Protein AF-0000000087415446 (afdb_homodimer)

Secondary structure (DSSP, 8-state):
---EEEEETTTTEEEEEEE--SSHHHHHHHHHHHHHHHHTSSSEEEEEEE----TTSHHHHHHHTTSEEHHHHSSS----BSSSS--B--EEEEE-TTSEEEEEEE--S--TT-SSPPEEEEEE-/---EEEEETTTTEEEEEEE--SSHHHHHHHHHHHHHHHHTS-SEEEEEEE----TTSHHHHHHHHHSEEHHHHSSS----BSSSS--B--EEEEE-TTSEEEEEEE--S--TT-SSPPEEEEEE-

Organism: NCBI:txid267746

InterPro domains:
  IPR005135 Endonuclease/exonuclease/phosphatase [PF03372] (29-116)
  IPR036691 Endonuclease/exonuclease/phosphatase superfamily [G3DSA:3.60.10.10] (1-125)
  IPR036691 Endonuclease/exonuclease/phosphatase superfamily [SSF56219] (6-124)

Solvent-accessible surface area (backbone atoms only — not comparable to full-atom values): 12944 Å² total; per-residue (Å²): 54,46,38,37,38,41,34,38,58,89,68,45,33,36,34,38,33,43,35,49,47,80,48,66,72,57,28,52,53,40,51,53,49,52,51,52,59,52,69,74,41,91,52,49,40,38,43,32,35,36,51,62,46,48,85,82,35,70,67,48,54,55,47,54,73,68,29,39,51,45,58,77,74,27,83,67,84,52,43,18,30,45,36,91,65,55,77,34,37,33,56,48,48,33,27,32,76,86,51,43,77,75,44,32,47,54,45,80,74,64,51,95,66,28,58,31,32,32,45,35,33,34,33,41,121,52,48,40,39,38,41,33,38,58,88,70,47,34,36,36,37,32,43,35,49,48,80,46,68,72,56,28,51,52,41,50,52,49,52,51,54,57,52,70,74,40,92,51,50,40,38,41,31,32,37,51,62,47,48,86,83,35,70,67,49,54,55,47,54,76,68,29,40,51,44,58,75,74,27,82,67,82,52,45,18,29,45,35,91,66,54,76,33,39,31,57,48,47,34,28,32,75,86,51,42,74,74,44,33,47,53,47,80,72,64,50,94,66,28,58,33,32,33,42,35,36,35,33,42,121

Structure (mmCIF, N/CA/C/O backbone):
data_AF-0000000087415446-model_v1
#
loop_
_entity.id
_entity.type
_entity.pdbx_description
1 polymer 'Endonuclease/exonuclease/phosphatase domain-containing protein'
#
loop_
_atom_site.group_PDB
_atom_site.id
_atom_site.type_symbol
_atom_site.label_atom_id
_atom_site.label_alt_id
_atom_site.label_comp_id
_atom_site.label_asym_id
_atom_site.label_entity_id
_atom_site.label_seq_id
_atom_site.pdbx_PDB_ins_code
_atom_site.Cartn_x
_atom_site.Cartn_y
_atom_site.Cartn_z
_atom_site.occupancy
_atom_site.B_iso_or_equiv
_atom_site.auth_seq_id
_atom_site.auth_comp_id
_atom_site.auth_asym_id
_atom_site.auth_atom_id
_atom_site.pdbx_PDB_model_num
ATOM 1 N N . MET A 1 1 ? -6.957 3.992 -8.43 1 40.09 1 MET A N 1
ATOM 2 C CA . MET A 1 1 ? -6.598 4.016 -7.012 1 40.09 1 MET A CA 1
ATOM 3 C C . MET A 1 1 ? -6.352 2.602 -6.492 1 40.09 1 MET A C 1
ATOM 5 O O . MET A 1 1 ? -7.152 1.697 -6.738 1 40.09 1 MET A O 1
ATOM 9 N N . LEU A 1 2 ? -5.039 2.336 -6.301 1 43.56 2 LEU A N 1
ATOM 10 C CA . LEU A 1 2 ? -4.66 1.061 -5.699 1 43.56 2 LEU A CA 1
ATOM 11 C C . LEU A 1 2 ? -5.203 0.945 -4.281 1 43.56 2 LEU A C 1
ATOM 13 O O . LEU A 1 2 ? -5.188 1.92 -3.525 1 43.56 2 LEU A O 1
ATOM 17 N N . GLU A 1 3 ? -6.305 0.055 -4.059 1 49.22 3 GLU A N 1
ATOM 18 C CA . GLU A 1 3 ? -6.738 -0.17 -2.682 1 49.22 3 GLU A CA 1
ATOM 19 C C . GLU A 1 3 ? -6.508 -1.619 -2.26 1 49.22 3 GLU A C 1
ATOM 21 O O . GLU A 1 3 ? -6.84 -2.547 -3.002 1 49.22 3 GLU A O 1
ATOM 26 N N . SER A 1 4 ? -5.52 -1.911 -1.5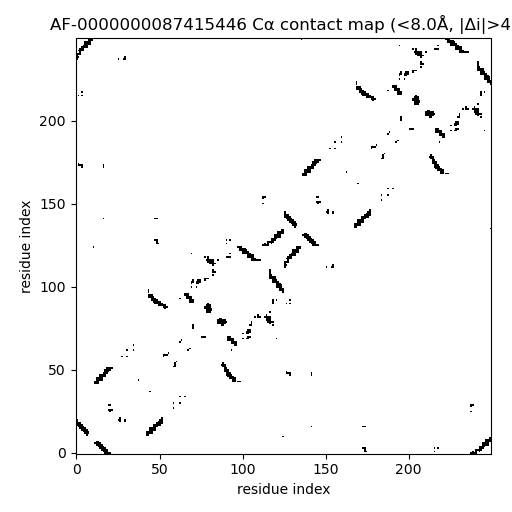39 1 56.44 4 SER A N 1
ATOM 27 C CA . SER A 1 4 ? -5.418 -3.227 -0.915 1 56.44 4 SER A CA 1
ATOM 28 C C . SER A 1 4 ? -5.605 -3.137 0.596 1 56.44 4 SER A C 1
ATOM 30 O O . SER A 1 4 ? -5.203 -2.152 1.22 1 56.44 4 SER A O 1
ATOM 32 N N . HIS A 1 5 ? -6.555 -4.066 1.084 1 57 5 HIS A N 1
ATOM 33 C CA . HIS A 1 5 ? -6.844 -4.129 2.512 1 57 5 HIS A CA 1
ATOM 34 C C . HIS A 1 5 ? -6.262 -5.395 3.137 1 57 5 HIS A C 1
ATOM 36 O O . HIS A 1 5 ? -6.441 -6.492 2.605 1 57 5 HIS A O 1
ATOM 42 N N . VAL A 1 6 ? -5.355 -5.246 4.078 1 67.75 6 VAL A N 1
ATOM 43 C CA . VAL A 1 6 ? -4.895 -6.398 4.844 1 67.75 6 VAL A CA 1
ATOM 44 C C . VAL A 1 6 ? -5.391 -6.289 6.285 1 67.75 6 VAL A C 1
ATOM 46 O O . VAL A 1 6 ? -5.273 -5.234 6.91 1 67.75 6 VAL A O 1
ATOM 49 N N . GLN A 1 7 ? -6.211 -7.301 6.711 1 59.59 7 GLN A N 1
ATOM 50 C CA . GLN A 1 7 ? -6.594 -7.422 8.109 1 59.59 7 GLN A CA 1
ATOM 51 C C . GLN A 1 7 ? -5.676 -8.391 8.852 1 59.59 7 GLN A C 1
ATOM 53 O O . GLN A 1 7 ? -5.535 -9.547 8.453 1 59.59 7 GLN A O 1
ATOM 58 N N . LEU A 1 8 ? -4.965 -7.754 9.773 1 63.62 8 LEU A N 1
ATOM 59 C CA . LEU A 1 8 ? -4.148 -8.594 10.648 1 63.62 8 LEU A CA 1
ATOM 60 C C . LEU A 1 8 ? -4.941 -9.031 11.875 1 63.62 8 LEU A C 1
ATOM 62 O O . LEU A 1 8 ? -5.316 -8.203 12.703 1 63.62 8 LEU A O 1
ATOM 66 N N . CYS A 1 9 ? -5.48 -10.234 11.953 1 58.59 9 CYS A N 1
ATOM 67 C CA . CYS A 1 9 ? -6.469 -10.789 12.875 1 58.59 9 CYS A CA 1
ATOM 68 C C . CYS A 1 9 ? -6.043 -10.57 14.32 1 58.59 9 CYS A C 1
ATOM 70 O O . CYS A 1 9 ? -6.859 -10.18 15.164 1 58.59 9 CYS A O 1
ATOM 72 N N . GLU A 1 10 ? -4.848 -10.938 14.625 1 55.66 10 GLU A N 1
ATOM 73 C CA . GLU A 1 10 ? -4.594 -10.891 16.062 1 55.66 10 GLU A CA 1
ATOM 74 C C . GLU A 1 10 ? -4.703 -9.461 16.594 1 55.66 10 GLU A C 1
ATOM 76 O O . GLU A 1 10 ? -4.953 -9.258 17.781 1 55.66 10 GLU A O 1
ATOM 81 N N . ARG A 1 11 ? -4.594 -8.531 15.734 1 57.44 11 ARG A N 1
ATOM 82 C CA . ARG A 1 11 ? -4.531 -7.168 16.25 1 57.44 11 ARG A CA 1
ATOM 83 C C . ARG A 1 11 ? -5.688 -6.328 15.719 1 57.44 11 ARG A C 1
ATOM 85 O O . ARG A 1 11 ? -5.863 -5.176 16.125 1 57.44 11 ARG A O 1
ATOM 92 N N . LEU A 1 12 ? -6.543 -6.887 15.023 1 68.94 12 LEU A N 1
ATOM 93 C CA . LEU A 1 12 ? -7.668 -6.164 14.438 1 68.94 12 LEU A CA 1
ATOM 94 C C . LEU A 1 12 ? -7.188 -4.902 13.719 1 68.94 12 LEU A C 1
ATOM 96 O O . LEU A 1 12 ? -7.703 -3.811 13.969 1 68.94 12 LEU A O 1
ATOM 100 N N . LEU A 1 13 ? -6.094 -4.969 12.953 1 84.12 13 LEU A N 1
ATOM 101 C CA . LEU A 1 13 ? -5.523 -3.848 12.219 1 84.12 13 LEU A CA 1
ATOM 102 C C . LEU A 1 13 ? -5.824 -3.967 10.727 1 84.12 13 LEU A C 1
ATOM 104 O O . LEU A 1 13 ? -5.676 -5.043 10.141 1 84.12 13 LEU A O 1
ATOM 108 N N . LYS A 1 14 ? -6.309 -2.838 10.242 1 87.38 14 LYS A N 1
ATOM 109 C CA . LYS A 1 14 ? -6.547 -2.77 8.805 1 87.38 14 LYS A CA 1
ATOM 110 C C . LYS A 1 14 ? -5.496 -1.905 8.117 1 87.38 14 LYS A C 1
ATOM 112 O O . LYS A 1 14 ? -5.137 -0.836 8.617 1 87.38 14 LYS A O 1
ATOM 117 N N . VAL A 1 15 ? -4.949 -2.461 7.043 1 89.31 15 VAL A N 1
ATOM 118 C CA . VAL A 1 15 ? -3.984 -1.714 6.242 1 89.31 15 VAL A CA 1
ATOM 119 C C . VAL A 1 15 ? -4.574 -1.42 4.863 1 89.31 15 VAL A C 1
ATOM 121 O O . VAL A 1 15 ? -4.984 -2.338 4.148 1 89.31 15 VAL A O 1
ATOM 124 N N . TYR A 1 16 ? -4.645 -0.088 4.508 1 88.56 16 TYR A N 1
ATOM 125 C CA . TYR A 1 16 ? -5.164 0.367 3.223 1 88.56 16 TYR A CA 1
ATOM 126 C C . TYR A 1 16 ? -4.059 0.978 2.371 1 88.56 16 TYR A C 1
ATOM 128 O O . TYR A 1 16 ? -3.225 1.734 2.873 1 88.56 16 TYR A O 1
ATOM 136 N N . VAL A 1 17 ? -4.02 0.616 1.137 1 90.5 17 VAL A N 1
ATOM 137 C CA . VAL A 1 17 ? -3.115 1.228 0.169 1 90.5 17 VAL A CA 1
ATOM 138 C C . VAL A 1 17 ? -3.916 2.051 -0.838 1 90.5 17 VAL A C 1
ATOM 140 O O . VAL A 1 17 ? -4.914 1.574 -1.386 1 90.5 17 VAL A O 1
ATOM 143 N N . VAL A 1 18 ? -3.398 3.271 -1.065 1 88.19 18 VAL A N 1
ATOM 144 C CA . VAL A 1 18 ? -4.168 4.16 -1.931 1 88.19 18 VAL A CA 1
ATOM 145 C C . VAL A 1 18 ? -3.242 4.832 -2.939 1 88.19 18 VAL A C 1
ATOM 147 O O . VAL A 1 18 ? -2.033 4.934 -2.711 1 88.19 18 VAL A O 1
ATOM 150 N N . HIS A 1 19 ? -3.68 5.195 -3.992 1 88.44 19 HIS A N 1
ATOM 151 C CA . HIS A 1 19 ? -3.084 6.047 -5.016 1 88.44 19 HIS A CA 1
ATOM 152 C C . HIS A 1 19 ? -4.113 7.008 -5.602 1 88.44 19 HIS A C 1
ATOM 154 O O . HIS A 1 19 ? -4.957 6.609 -6.402 1 88.44 19 HIS A O 1
AT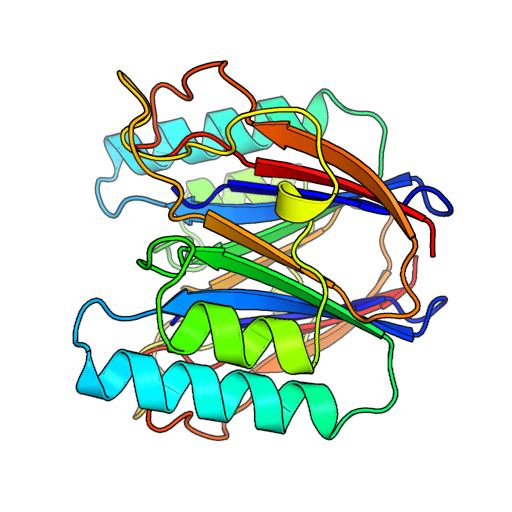OM 160 N N . LEU A 1 20 ? -4.035 8.266 -5.195 1 90.88 20 LEU A N 1
ATOM 161 C CA . LEU A 1 20 ? -5.109 9.203 -5.504 1 90.88 20 LEU A CA 1
ATOM 162 C C . LEU A 1 20 ? -4.844 9.922 -6.824 1 90.88 20 LEU A C 1
ATOM 164 O O . LEU A 1 20 ? -3.691 10.023 -7.254 1 90.88 20 LEU A O 1
ATOM 168 N N . SER A 1 21 ? -5.887 10.43 -7.359 1 89.19 21 SER A N 1
ATOM 169 C CA . SER A 1 21 ? -5.852 11.133 -8.633 1 89.19 21 SER A CA 1
ATOM 170 C C . SER A 1 21 ? -5.211 12.508 -8.492 1 89.19 21 SER A C 1
ATOM 172 O O . SER A 1 21 ? -5.258 13.109 -7.414 1 89.19 21 SER A O 1
ATOM 174 N N . LEU A 1 22 ? -4.695 12.977 -9.602 1 91.56 22 LEU A N 1
ATOM 175 C CA . LEU A 1 22 ? -4.191 14.344 -9.664 1 91.56 22 LEU A CA 1
ATOM 176 C C . LEU A 1 22 ? -5.332 15.336 -9.898 1 91.56 22 LEU A C 1
ATOM 178 O O . LEU A 1 22 ? -5.168 16.531 -9.688 1 91.56 22 LEU A O 1
ATOM 182 N N . ASN A 1 23 ? -6.41 14.844 -10.398 1 92.56 23 ASN A N 1
ATOM 183 C CA . ASN A 1 23 ? -7.586 15.68 -10.609 1 92.56 23 ASN A CA 1
ATOM 184 C C . ASN A 1 23 ? -8.211 16.109 -9.281 1 92.56 23 ASN A C 1
ATOM 186 O O . ASN A 1 23 ? -8.672 15.273 -8.508 1 92.56 23 ASN A O 1
ATOM 190 N N . PRO A 1 24 ? -8.281 17.453 -9.055 1 93.62 24 PRO A N 1
ATOM 191 C CA . PRO A 1 24 ? -8.703 17.922 -7.73 1 93.62 24 PRO A CA 1
ATOM 192 C C . PRO A 1 24 ? -10.102 17.453 -7.359 1 93.62 24 PRO A C 1
ATOM 194 O O . PRO A 1 24 ? -10.375 17.188 -6.184 1 93.62 24 PRO A O 1
ATOM 197 N N . PHE A 1 25 ? -10.938 17.453 -8.375 1 92.75 25 PHE A N 1
ATOM 198 C CA . PHE A 1 25 ? -12.305 17.016 -8.102 1 92.75 25 PHE A CA 1
ATOM 199 C C . PHE A 1 25 ? -12.352 15.547 -7.738 1 92.75 25 PHE A C 1
ATOM 201 O O . PHE A 1 25 ? -12.969 15.164 -6.738 1 92.75 25 PHE A O 1
ATOM 208 N N . ILE A 1 26 ? -11.703 14.695 -8.414 1 89.81 26 ILE A N 1
ATOM 209 C CA . ILE A 1 26 ? -11.648 13.258 -8.156 1 89.81 26 ILE A CA 1
ATOM 210 C C . ILE A 1 26 ? -10.883 12.992 -6.863 1 89.81 26 ILE A C 1
ATOM 212 O O . ILE A 1 26 ? -11.273 12.141 -6.07 1 89.81 26 ILE A O 1
ATOM 216 N N . HIS A 1 27 ? -9.875 13.773 -6.664 1 94.06 27 HIS A N 1
ATOM 217 C CA . HIS A 1 27 ? -9.07 13.656 -5.453 1 94.06 27 HIS A CA 1
ATOM 218 C C . HIS A 1 27 ? -9.922 13.859 -4.203 1 94.06 27 HIS A C 1
ATOM 220 O O . HIS A 1 27 ? -9.836 13.07 -3.258 1 94.06 27 HIS A O 1
ATOM 226 N N . LYS A 1 28 ? -10.719 14.859 -4.223 1 94.19 28 LYS A N 1
ATOM 227 C CA . LYS A 1 28 ? -11.594 15.156 -3.092 1 94.19 28 LYS A CA 1
ATOM 228 C C . LYS A 1 28 ? -12.578 14.016 -2.85 1 94.19 28 LYS A C 1
ATOM 230 O O . LYS A 1 28 ? -12.797 13.609 -1.707 1 94.19 28 LYS A O 1
ATOM 235 N N . GLN A 1 29 ? -13.133 13.523 -3.891 1 91.69 29 GLN A N 1
ATOM 236 C CA . GLN A 1 29 ? -14.086 12.422 -3.775 1 91.69 29 GLN A CA 1
ATOM 237 C C . GLN A 1 29 ? -13.414 11.18 -3.201 1 91.69 29 GLN A C 1
ATOM 239 O O . GLN A 1 29 ? -13.992 10.492 -2.354 1 91.69 29 GLN A O 1
ATOM 244 N N . GLN A 1 30 ? -12.242 10.914 -3.652 1 90.38 30 GLN A N 1
ATOM 245 C CA . GLN A 1 30 ? -11.492 9.758 -3.172 1 90.38 30 GLN A CA 1
ATOM 246 C C . GLN A 1 30 ? -11.141 9.906 -1.693 1 90.38 30 GLN A C 1
ATOM 248 O O . GLN A 1 30 ? -11.273 8.961 -0.92 1 90.38 30 GLN A O 1
ATOM 253 N N . THR A 1 31 ? -10.758 11.094 -1.305 1 94.75 31 THR A N 1
ATOM 254 C CA . THR A 1 31 ? -10.438 11.367 0.091 1 94.75 31 THR A CA 1
ATOM 255 C C . THR A 1 31 ? -11.648 11.133 0.983 1 94.75 31 THR A C 1
ATOM 257 O O . THR A 1 31 ? -11.555 10.461 2.012 1 94.75 31 THR A O 1
ATOM 260 N N . ASP A 1 32 ? -12.797 11.664 0.515 1 93.31 32 ASP A N 1
ATOM 261 C CA . ASP A 1 32 ? -14.031 11.5 1.271 1 93.31 32 ASP A CA 1
ATOM 262 C C . ASP A 1 32 ? -14.406 10.031 1.409 1 93.31 32 ASP A C 1
ATOM 264 O O . ASP A 1 32 ? -14.797 9.578 2.488 1 93.31 32 ASP A O 1
ATOM 268 N N . PHE A 1 33 ? -14.258 9.367 0.401 1 89.06 33 PHE A N 1
ATOM 269 C CA . PHE A 1 33 ? -14.594 7.945 0.392 1 89.06 33 PHE A CA 1
ATOM 270 C C . PHE A 1 33 ? -13.703 7.176 1.361 1 89.06 33 PHE A C 1
ATOM 272 O O . PHE A 1 33 ? -14.18 6.336 2.121 1 89.06 33 PHE A O 1
ATOM 279 N N . ILE A 1 34 ? -12.391 7.422 1.344 1 90.94 34 ILE A N 1
ATOM 280 C CA . ILE A 1 34 ? -11.43 6.75 2.209 1 90.94 34 ILE A CA 1
ATOM 281 C C . ILE A 1 34 ? -11.781 7.008 3.672 1 90.94 34 ILE A C 1
ATOM 283 O O . ILE A 1 34 ? -11.828 6.074 4.477 1 90.94 34 ILE A O 1
ATOM 287 N N . ILE A 1 35 ? -12.109 8.227 3.982 1 94.25 35 ILE A N 1
ATOM 288 C CA . ILE A 1 35 ? -12.438 8.594 5.359 1 94.25 35 ILE A CA 1
ATOM 289 C C . ILE A 1 35 ? -13.688 7.848 5.805 1 94.25 35 ILE A C 1
ATOM 291 O O . ILE A 1 35 ? -13.711 7.23 6.871 1 94.25 35 ILE A O 1
ATOM 295 N N . GLU A 1 36 ? -14.703 7.871 4.961 1 90.88 36 GLU A N 1
ATOM 296 C CA . GLU A 1 36 ? -15.961 7.211 5.293 1 90.88 36 GLU A CA 1
ATOM 297 C C . GLU A 1 36 ? -15.758 5.707 5.48 1 90.88 36 GLU A C 1
ATOM 299 O O . GLU A 1 36 ? -16.266 5.125 6.441 1 90.88 36 GLU A O 1
ATOM 304 N N . LYS A 1 37 ? -15.055 5.137 4.605 1 85.88 37 LYS A N 1
ATOM 305 C CA . LYS A 1 37 ? -14.812 3.697 4.637 1 85.88 37 LYS A CA 1
ATOM 306 C C . LYS A 1 37 ? -14.062 3.289 5.902 1 85.88 37 LYS A C 1
ATOM 308 O O . LYS A 1 37 ? -14.445 2.326 6.57 1 85.88 37 LYS A O 1
ATOM 313 N N . VAL A 1 38 ? -13.031 3.994 6.258 1 89.81 38 VAL A N 1
ATOM 314 C CA . VAL A 1 38 ? -12.164 3.635 7.379 1 89.81 38 VAL A CA 1
ATOM 315 C C . VAL A 1 38 ? -12.875 3.928 8.695 1 89.81 38 VAL A C 1
ATOM 317 O O . VAL A 1 38 ? -12.797 3.143 9.641 1 89.81 38 VAL A O 1
ATOM 320 N N . MET A 1 39 ? -13.617 4.984 8.703 1 91.56 39 MET A N 1
ATOM 321 C CA . MET A 1 39 ? -14.266 5.402 9.945 1 91.56 39 MET A CA 1
ATOM 322 C C . MET A 1 39 ? -15.469 4.516 10.25 1 91.56 39 MET A C 1
ATOM 324 O O . MET A 1 39 ? -15.938 4.465 11.383 1 91.56 39 MET A O 1
ATOM 328 N N . ASN A 1 40 ? -15.969 3.85 9.219 1 87.44 40 ASN A N 1
ATOM 329 C CA . ASN A 1 40 ? -17.109 2.967 9.414 1 87.44 40 ASN A CA 1
ATOM 330 C C . ASN A 1 40 ? -16.688 1.621 10 1 87.44 40 ASN A C 1
ATOM 332 O O . ASN A 1 40 ? -17.531 0.767 10.273 1 87.44 40 ASN A O 1
ATOM 336 N N . GLU A 1 41 ? -15.453 1.432 10.156 1 81.12 41 GLU A N 1
ATOM 337 C CA . GLU A 1 41 ? -14.93 0.193 10.727 1 81.12 41 GLU A CA 1
ATOM 338 C C . GLU A 1 41 ? -14.305 0.434 12.102 1 81.12 41 GLU A C 1
ATOM 340 O O . GLU A 1 41 ? -13.594 1.419 12.297 1 81.12 41 GLU A O 1
ATOM 345 N N . PRO A 1 42 ? -14.555 -0.468 13.062 1 80.69 42 PRO A N 1
ATOM 346 C CA . PRO A 1 42 ? -14.078 -0.263 14.43 1 80.69 42 PRO A CA 1
ATOM 347 C C . PRO A 1 42 ? -12.586 -0.542 14.586 1 80.69 42 PRO A C 1
ATOM 349 O O . PRO A 1 42 ? -11.977 -0.119 15.57 1 80.69 42 PRO A O 1
ATOM 352 N N . GLN A 1 43 ? -12.016 -1.21 13.727 1 85.06 43 GLN A N 1
ATOM 353 C CA . GLN A 1 43 ? -10.617 -1.615 13.844 1 85.06 43 GLN A CA 1
ATOM 354 C C . GLN A 1 43 ? -9.68 -0.441 13.57 1 85.06 43 GLN A C 1
ATOM 356 O O . GLN A 1 43 ? -10.016 0.466 12.812 1 85.06 43 GLN A O 1
ATOM 361 N N . SER A 1 44 ? -8.508 -0.44 14.289 1 89.5 44 SER A N 1
ATOM 362 C CA . SER A 1 44 ? -7.465 0.529 13.969 1 89.5 44 SER A CA 1
ATOM 363 C C . SER A 1 44 ? -6.973 0.355 12.531 1 89.5 44 SER A C 1
ATOM 365 O O . SER A 1 44 ? -7.02 -0.749 11.984 1 89.5 44 SER A O 1
ATOM 367 N N . ALA A 1 45 ? -6.523 1.502 11.945 1 91.19 45 ALA A N 1
ATOM 368 C CA . ALA A 1 45 ? -6.195 1.434 10.523 1 91.19 45 ALA A CA 1
ATOM 369 C C . ALA A 1 45 ? -4.879 2.145 10.227 1 91.19 45 ALA A C 1
ATOM 371 O O . ALA A 1 45 ? -4.5 3.084 10.93 1 91.19 45 ALA A O 1
ATOM 372 N N . VAL A 1 46 ? -4.145 1.633 9.305 1 92 46 VAL A N 1
ATOM 373 C CA . VAL A 1 46 ? -3.025 2.281 8.625 1 92 46 VAL A CA 1
ATOM 374 C C . VAL A 1 46 ? -3.381 2.525 7.16 1 92 46 VAL A C 1
ATOM 376 O O . VAL A 1 46 ? -3.771 1.6 6.449 1 92 46 VAL A O 1
ATOM 379 N N . ILE A 1 47 ? -3.365 3.803 6.68 1 93.31 47 ILE A N 1
ATOM 380 C CA . ILE A 1 47 ? -3.646 4.18 5.297 1 93.31 47 ILE A CA 1
ATOM 381 C C . ILE A 1 47 ? -2.389 4.754 4.652 1 93.31 47 ILE A C 1
ATOM 383 O O . ILE A 1 47 ? -1.873 5.785 5.09 1 93.31 47 ILE A O 1
ATOM 387 N N . MET A 1 48 ? -1.888 4.059 3.652 1 92.81 48 MET A N 1
ATOM 388 C CA . MET A 1 48 ? -0.612 4.516 3.109 1 92.81 48 MET A CA 1
ATOM 389 C C . MET A 1 48 ? -0.634 4.504 1.584 1 92.81 48 MET A C 1
ATOM 391 O O . MET A 1 48 ? -1.429 3.783 0.977 1 92.81 48 MET A O 1
ATOM 395 N N . GLY A 1 49 ? 0.207 5.398 1.044 1 91.62 49 GLY A N 1
ATOM 396 C CA . GLY A 1 49 ? 0.323 5.445 -0.405 1 91.62 49 GLY A CA 1
ATOM 397 C C . GLY A 1 49 ? 0.633 6.836 -0.934 1 91.62 49 GLY A C 1
ATOM 398 O O . GLY A 1 49 ? 1.077 7.707 -0.182 1 91.62 49 GLY A O 1
ATOM 399 N N . ASP A 1 50 ? 0.543 6.914 -2.262 1 90.25 50 ASP A N 1
ATOM 400 C CA . ASP A 1 50 ? 0.732 8.18 -2.965 1 90.25 50 ASP A CA 1
ATOM 401 C C . ASP A 1 50 ? -0.561 8.992 -2.99 1 90.25 50 ASP A C 1
ATOM 403 O O . ASP A 1 50 ? -1.513 8.633 -3.686 1 90.25 50 ASP A O 1
ATOM 407 N N . TRP A 1 51 ? -0.557 10.109 -2.289 1 94 51 TRP A N 1
ATOM 408 C CA . TRP A 1 51 ? -1.767 10.914 -2.154 1 94 51 TRP A CA 1
ATOM 409 C C . TRP A 1 51 ? -1.784 12.039 -3.178 1 94 51 TRP A C 1
ATOM 411 O O . TRP A 1 51 ? -2.797 12.727 -3.34 1 94 51 TRP A O 1
ATOM 421 N N . ASN A 1 52 ? -0.67 12.289 -3.828 1 93.69 52 ASN A N 1
ATOM 422 C CA . ASN A 1 52 ? -0.569 13.344 -4.836 1 93.69 52 ASN A CA 1
ATOM 423 C C . ASN A 1 52 ? -1.074 14.68 -4.309 1 93.69 52 ASN A C 1
ATOM 425 O O . ASN A 1 52 ? -1.839 15.367 -4.984 1 93.69 52 ASN A O 1
ATOM 429 N N . MET A 1 53 ? -0.68 14.977 -3.098 1 95.12 53 MET A N 1
ATOM 430 C CA . MET A 1 53 ? -1.02 16.25 -2.479 1 95.12 53 MET A CA 1
ATOM 431 C C . MET A 1 53 ? 0.111 16.734 -1.576 1 95.12 53 MET A C 1
ATOM 433 O O . MET A 1 53 ? 0.983 15.961 -1.192 1 95.12 53 MET A O 1
ATOM 437 N N . ARG A 1 54 ? 0.079 17.969 -1.3 1 94 54 ARG A N 1
ATOM 438 C CA . ARG A 1 54 ? 1.087 18.547 -0.409 1 94 54 ARG A CA 1
ATOM 439 C C . ARG A 1 54 ? 0.524 18.75 0.992 1 94 54 ARG A C 1
ATOM 441 O O . ARG A 1 54 ? -0.688 18.891 1.165 1 94 54 ARG A O 1
ATOM 448 N N . PRO A 1 55 ? 1.494 18.672 1.956 1 93.62 55 PRO A N 1
ATOM 449 C CA . PRO A 1 55 ? 1.025 19.062 3.285 1 93.62 55 PRO A CA 1
ATOM 450 C C . PRO A 1 55 ? 0.352 20.438 3.289 1 93.62 55 PRO A C 1
ATOM 452 O O . PRO A 1 55 ? 0.788 21.344 2.576 1 93.62 55 PRO A O 1
ATOM 455 N N . GLY A 1 56 ? -0.744 20.562 4.07 1 93.56 56 GLY A N 1
ATOM 456 C CA . GLY A 1 56 ? -1.467 21.828 4.141 1 93.56 56 GLY A CA 1
ATOM 457 C C . GLY A 1 56 ? -2.65 21.891 3.191 1 93.56 56 GLY A C 1
ATOM 458 O O . GLY A 1 56 ? -3.512 22.766 3.322 1 93.56 56 GLY A O 1
ATOM 459 N N . ALA A 1 57 ? -2.684 20.984 2.197 1 95.31 57 ALA A N 1
ATOM 460 C CA . ALA A 1 57 ? -3.826 20.906 1.289 1 95.31 57 ALA A CA 1
ATOM 461 C C . ALA A 1 57 ? -5.113 20.609 2.049 1 95.31 57 ALA A C 1
ATOM 463 O O . ALA A 1 57 ? -5.07 20.109 3.18 1 95.31 57 ALA A O 1
ATOM 464 N N . GLY A 1 58 ? -6.277 20.922 1.441 1 96.38 58 GLY A N 1
ATOM 465 C CA . GLY A 1 58 ? -7.57 20.672 2.059 1 96.38 58 GLY A CA 1
ATOM 466 C C . GLY A 1 58 ? -7.773 19.219 2.445 1 96.38 58 GLY A C 1
ATOM 467 O O . GLY A 1 58 ? -8.219 18.922 3.557 1 96.38 58 GLY A O 1
ATOM 468 N N . ALA A 1 59 ? -7.477 18.375 1.525 1 96.88 59 ALA A N 1
ATOM 469 C CA . ALA A 1 59 ? -7.621 16.953 1.783 1 96.88 59 ALA A CA 1
ATOM 470 C C . ALA A 1 59 ? -6.719 16.5 2.934 1 96.88 59 ALA A C 1
ATOM 472 O O . ALA A 1 59 ? -7.113 15.672 3.756 1 96.88 59 ALA A O 1
ATOM 473 N N . TRP A 1 60 ? -5.512 17.062 3 1 96.19 60 TRP A N 1
ATOM 474 C CA . TRP A 1 60 ? -4.574 16.75 4.074 1 96.19 60 TRP A CA 1
ATOM 475 C C . TRP A 1 60 ? -5.133 17.172 5.426 1 96.19 60 TRP A C 1
ATOM 477 O O . TRP A 1 60 ? -5.141 16.391 6.379 1 96.19 60 TRP A O 1
ATOM 487 N N . LYS A 1 61 ? -5.641 18.375 5.516 1 96.94 61 LYS A N 1
ATOM 488 C CA . LYS A 1 61 ? -6.246 18.891 6.742 1 96.94 61 LYS A CA 1
ATOM 489 C C . LYS A 1 61 ? -7.445 18.031 7.156 1 96.94 61 LYS A C 1
ATOM 491 O O . LYS A 1 61 ? -7.652 17.781 8.344 1 96.94 61 LYS A O 1
ATOM 496 N N . LYS A 1 62 ? -8.172 17.625 6.172 1 97.44 62 LYS A N 1
ATOM 497 C CA . LYS A 1 62 ? -9.336 16.781 6.445 1 97.44 62 LYS A CA 1
ATOM 498 C C . LYS A 1 62 ? -8.914 15.438 7.031 1 97.44 62 LYS A C 1
ATOM 500 O O . LYS A 1 62 ? -9.516 14.969 8 1 97.44 62 LYS A O 1
ATOM 505 N N . MET A 1 63 ? -7.922 14.867 6.445 1 97 63 MET A N 1
ATOM 506 C CA . MET A 1 63 ? -7.41 13.602 6.961 1 97 63 MET A CA 1
ATOM 507 C C . MET A 1 63 ? -6.953 13.75 8.406 1 97 63 MET A C 1
ATOM 509 O O . MET A 1 63 ? -7.168 12.859 9.227 1 97 63 MET A O 1
ATOM 513 N N . LEU A 1 64 ? -6.383 14.914 8.789 1 96.25 64 LEU A N 1
ATOM 514 C CA . LEU A 1 64 ? -5.82 15.141 10.117 1 96.25 64 LEU A CA 1
ATOM 515 C C . LEU A 1 64 ? -6.926 15.266 11.164 1 96.25 64 LEU A C 1
ATOM 517 O O . LEU A 1 64 ? -6.664 15.188 12.367 1 96.25 64 LEU A O 1
ATOM 521 N N . ARG A 1 65 ? -8.133 15.453 10.711 1 97.06 65 ARG A N 1
ATOM 522 C CA . ARG A 1 65 ? -9.25 15.492 11.648 1 97.06 65 ARG A CA 1
ATOM 523 C C . ARG A 1 65 ? -9.547 14.109 12.211 1 97.06 65 ARG A C 1
ATOM 525 O O . ARG A 1 65 ? -10.094 13.977 13.305 1 97.06 65 ARG A O 1
ATOM 532 N N . TYR A 1 66 ? -9.148 13.078 11.469 1 96.56 66 TYR A N 1
ATOM 533 C CA . TYR A 1 66 ? -9.562 11.734 11.844 1 96.56 66 TYR A CA 1
ATOM 534 C C . TYR A 1 66 ? -8.352 10.852 12.125 1 96.56 66 TYR A C 1
ATOM 536 O O . TYR A 1 66 ? -8.445 9.891 12.891 1 96.56 66 TYR A O 1
ATOM 544 N N . PHE A 1 67 ? -7.242 11.18 11.477 1 96.75 67 PHE A N 1
ATOM 545 C CA . PHE A 1 67 ? -6.062 10.328 11.531 1 96.75 67 PHE A CA 1
ATOM 546 C C . PHE A 1 67 ? -4.82 11.141 11.875 1 96.75 67 PHE A C 1
ATOM 548 O O . PHE A 1 67 ? -4.859 12.375 11.875 1 96.75 67 PHE A O 1
ATOM 555 N N . LYS A 1 68 ? -3.713 10.406 12.242 1 95.62 68 LYS A N 1
ATOM 556 C CA . LYS A 1 68 ? -2.398 11.016 12.422 1 95.62 68 LYS A CA 1
ATOM 557 C C . LYS A 1 68 ? -1.517 10.797 11.195 1 95.62 68 LYS A C 1
ATOM 559 O O . LYS A 1 68 ? -1.519 9.711 10.617 1 95.62 68 LYS A O 1
ATOM 564 N N . ASP A 1 69 ? -0.84 11.828 10.789 1 96 69 ASP A N 1
ATOM 565 C CA . ASP A 1 69 ? 0.219 11.727 9.797 1 96 69 ASP A CA 1
ATOM 566 C C . ASP A 1 69 ? 1.553 11.367 10.445 1 96 69 ASP A C 1
ATOM 568 O O . ASP A 1 69 ? 2.068 12.117 11.273 1 96 69 ASP A O 1
ATOM 572 N N . VAL A 1 70 ? 2.152 10.258 10.023 1 93.94 70 VAL A N 1
ATOM 573 C CA . VAL A 1 70 ? 3.369 9.805 10.688 1 93.94 70 VAL A CA 1
ATOM 574 C C . VAL A 1 70 ? 4.48 10.836 10.492 1 93.94 70 VAL A C 1
ATOM 576 O O . VAL A 1 70 ? 5.426 10.898 11.273 1 93.94 70 VAL A O 1
ATOM 579 N N . CYS A 1 71 ? 4.375 11.625 9.359 1 91.69 71 CYS A N 1
ATOM 580 C CA . CYS A 1 71 ? 5.395 12.625 9.055 1 91.69 71 CYS A CA 1
ATOM 581 C C . CYS A 1 71 ? 5.285 13.82 10 1 91.69 71 CYS A C 1
ATOM 583 O O . CYS A 1 71 ? 6.242 14.578 10.164 1 91.69 71 CYS A O 1
ATOM 585 N N . ASP A 1 72 ? 4.109 14.031 10.516 1 83.38 72 ASP A N 1
ATOM 586 C CA . ASP A 1 72 ? 3.93 15.125 11.469 1 83.38 72 ASP A CA 1
ATOM 587 C C . ASP A 1 72 ? 4.578 14.797 12.812 1 83.38 72 ASP A C 1
ATOM 589 O O . ASP A 1 72 ? 5 15.695 13.539 1 83.38 72 ASP A O 1
ATOM 593 N N . ALA A 1 73 ? 4.648 13.5 13.117 1 68.44 73 ALA A N 1
ATOM 594 C CA . ALA A 1 73 ? 5.25 13.039 14.367 1 68.44 73 ALA A CA 1
ATOM 595 C C . ALA A 1 73 ? 6.766 12.938 14.242 1 68.44 73 ALA A C 1
ATOM 597 O O . ALA A 1 73 ? 7.477 12.898 15.25 1 68.44 73 ALA A O 1
ATOM 598 N N . GLY A 1 74 ? 7.23 12.781 13.016 1 63 74 GLY A N 1
ATOM 599 C CA . GLY A 1 74 ? 8.648 12.531 12.812 1 63 74 GLY A CA 1
ATOM 600 C C . GLY A 1 74 ? 9.484 13.797 12.758 1 63 74 GLY A C 1
ATOM 601 O O . GLY A 1 74 ? 8.961 14.898 12.945 1 63 74 GLY A O 1
ATOM 602 N N . LYS A 1 75 ? 10.812 13.516 12.945 1 63.88 75 LYS A N 1
ATOM 603 C CA . LYS A 1 75 ? 11.836 14.555 12.875 1 63.88 75 LYS A CA 1
ATOM 604 C C . LYS A 1 75 ? 12.297 14.773 11.43 1 63.88 75 LYS A C 1
ATOM 606 O O . LYS A 1 75 ? 12.664 13.82 10.75 1 63.88 75 LYS A O 1
ATOM 611 N N . GLY A 1 76 ? 11.844 15.875 10.852 1 68.19 76 GLY A N 1
ATOM 612 C CA . GLY A 1 76 ? 12.453 16.25 9.586 1 68.19 76 GLY A CA 1
ATOM 613 C C . GLY A 1 76 ? 11.461 16.312 8.445 1 68.19 76 GLY A C 1
ATOM 614 O O . GLY A 1 76 ? 10.266 16.094 8.641 1 68.19 76 GLY A O 1
ATOM 615 N N . MET A 1 77 ? 12.055 16.594 7.254 1 80.06 77 MET A N 1
ATOM 616 C CA . MET A 1 77 ? 11.266 16.734 6.031 1 80.06 77 MET A CA 1
ATOM 617 C C . MET A 1 77 ? 10.945 15.367 5.434 1 80.06 77 MET A C 1
ATOM 619 O O . MET A 1 77 ? 11.805 14.484 5.395 1 80.06 77 MET A O 1
ATOM 623 N N . CYS A 1 78 ? 9.688 15.055 5.121 1 90.69 78 CYS A N 1
ATOM 624 C CA . CYS A 1 78 ? 9.242 13.789 4.551 1 90.69 78 CYS A CA 1
ATOM 625 C C . CYS A 1 78 ? 9.031 13.914 3.045 1 90.69 78 CYS A C 1
ATOM 627 O O . CYS A 1 78 ? 7.996 13.508 2.52 1 90.69 78 CYS A O 1
ATOM 629 N N . TYR A 1 79 ? 10.117 14.531 2.389 1 90.69 79 TYR A N 1
ATOM 630 C CA . TYR A 1 79 ? 10.047 14.656 0.938 1 90.69 79 TYR A CA 1
ATOM 631 C C . TYR A 1 79 ? 10.289 13.312 0.264 1 90.69 79 TYR A C 1
ATOM 633 O O . TYR A 1 79 ? 11.312 12.664 0.513 1 90.69 79 TYR A O 1
ATOM 641 N N . THR A 1 80 ? 9.312 12.922 -0.586 1 90.44 80 THR A N 1
ATOM 642 C CA . THR A 1 80 ? 9.406 11.602 -1.202 1 90.44 80 THR A CA 1
ATOM 643 C C . THR A 1 80 ? 9.523 11.719 -2.719 1 90.44 80 THR A C 1
ATOM 645 O O . THR A 1 80 ? 9.859 10.75 -3.398 1 90.44 80 THR A O 1
ATOM 648 N N . PHE A 1 81 ? 9.359 12.914 -3.262 1 90.31 81 PHE A N 1
ATOM 649 C CA . PHE A 1 81 ? 9.32 13.047 -4.711 1 90.31 81 PHE A CA 1
ATOM 650 C C . PHE A 1 81 ? 10.016 14.328 -5.156 1 90.31 81 PHE A C 1
ATOM 652 O O . PHE A 1 81 ? 9.914 15.359 -4.496 1 90.31 81 PHE A O 1
ATOM 659 N N . PRO A 1 82 ? 10.805 14.328 -6.34 1 89.06 82 PRO A N 1
ATOM 660 C CA . PRO A 1 82 ? 11.289 13.148 -7.051 1 89.06 82 PRO A CA 1
ATOM 661 C C . PRO A 1 82 ? 12.438 12.445 -6.32 1 89.06 82 PRO A C 1
ATOM 663 O O . PRO A 1 82 ? 13.086 13.047 -5.461 1 89.06 82 PRO A O 1
ATOM 666 N N . SER A 1 83 ? 12.586 11.102 -6.598 1 85.44 83 SER A N 1
ATOM 667 C CA . SER A 1 83 ? 13.547 10.297 -5.848 1 85.44 83 SER A CA 1
ATOM 668 C C . SER A 1 83 ? 14.961 10.852 -5.977 1 85.44 83 SER A C 1
ATOM 670 O O . SER A 1 83 ? 15.742 10.797 -5.027 1 85.44 83 SER A O 1
ATOM 672 N N . PHE A 1 84 ? 15.289 11.414 -7.105 1 84.5 84 PHE A N 1
ATOM 673 C CA . PHE A 1 84 ? 16.656 11.859 -7.344 1 84.5 84 PHE A CA 1
ATOM 674 C C . PHE A 1 84 ? 16.938 13.156 -6.602 1 84.5 84 PHE A C 1
ATOM 676 O O . PHE A 1 84 ? 18.047 13.367 -6.105 1 84.5 84 PHE A O 1
ATOM 683 N N . ARG A 1 85 ? 16.047 14.133 -6.434 1 87.75 85 ARG A N 1
ATOM 684 C CA . ARG A 1 85 ? 16.125 15.398 -5.707 1 87.75 85 ARG A CA 1
ATOM 685 C C . ARG A 1 85 ? 14.781 15.711 -5.043 1 87.75 85 ARG A C 1
ATOM 687 O O . ARG A 1 85 ? 14.031 16.562 -5.523 1 87.75 85 ARG A O 1
ATOM 694 N N . PRO A 1 86 ? 14.648 15.094 -3.875 1 87.69 86 PRO A N 1
ATOM 695 C CA . PRO A 1 86 ? 13.32 15.211 -3.252 1 87.69 86 PRO A CA 1
ATOM 696 C C . PRO A 1 86 ? 12.984 16.641 -2.852 1 87.69 86 PRO A C 1
ATOM 698 O O . PRO A 1 86 ? 13.797 17.312 -2.215 1 87.69 86 PRO A O 1
ATOM 701 N N . ARG A 1 87 ? 11.758 17.078 -3.23 1 91.31 87 ARG A N 1
ATOM 702 C CA . ARG A 1 87 ? 11.305 18.438 -2.957 1 91.31 87 ARG A CA 1
ATOM 703 C C . ARG A 1 87 ? 9.898 18.438 -2.375 1 91.31 87 ARG A C 1
ATOM 705 O O . ARG A 1 87 ? 9.492 19.406 -1.733 1 91.31 87 ARG A O 1
ATOM 712 N N . PHE A 1 88 ? 9.211 17.297 -2.6 1 92.81 88 PHE A N 1
ATOM 713 C CA . PHE A 1 88 ? 7.801 17.281 -2.234 1 92.81 88 PHE A CA 1
ATOM 714 C C . PHE A 1 88 ? 7.465 16.047 -1.412 1 92.81 88 PHE A C 1
ATOM 716 O O . PHE A 1 88 ? 8.023 14.977 -1.643 1 92.81 88 PHE A O 1
ATOM 723 N N . GLN A 1 89 ? 6.59 16.234 -0.442 1 93.31 89 GLN A N 1
ATOM 724 C CA . GLN A 1 89 ? 5.945 15.109 0.231 1 93.31 89 GLN A CA 1
ATOM 725 C C . GLN A 1 89 ? 4.648 14.719 -0.475 1 93.31 89 GLN A C 1
ATOM 727 O O . GLN A 1 89 ? 3.643 15.422 -0.373 1 93.31 89 GLN A O 1
ATOM 732 N N . LEU A 1 90 ? 4.711 13.57 -1.158 1 93.56 90 LEU A N 1
ATOM 733 C CA . LEU A 1 90 ? 3.518 13.117 -1.86 1 93.56 90 LEU A CA 1
ATOM 734 C C . LEU A 1 90 ? 3.016 11.797 -1.279 1 93.56 90 LEU A C 1
ATOM 736 O O . LEU A 1 90 ? 1.856 11.43 -1.48 1 93.56 90 LEU A O 1
ATOM 740 N N . ASP A 1 91 ? 3.896 11.109 -0.646 1 91.88 91 ASP A N 1
ATOM 741 C CA . ASP A 1 91 ? 3.551 9.844 -0.004 1 91.88 91 ASP A CA 1
ATOM 742 C C . ASP A 1 91 ? 3.248 10.039 1.479 1 91.88 91 ASP A C 1
ATOM 744 O O . ASP A 1 91 ? 3.959 10.781 2.168 1 91.88 91 ASP A O 1
ATOM 748 N N . TYR A 1 92 ? 2.176 9.391 1.889 1 94.12 92 TYR A N 1
ATOM 749 C CA . TYR A 1 92 ? 1.752 9.547 3.275 1 94.12 92 TYR A CA 1
ATOM 750 C C . TYR A 1 92 ? 1.453 8.195 3.91 1 94.12 92 TYR A C 1
ATOM 752 O O . TYR A 1 92 ? 1.104 7.234 3.215 1 94.12 92 TYR A O 1
ATOM 760 N N . ILE A 1 93 ? 1.676 8.117 5.18 1 94.56 93 ILE A N 1
ATOM 761 C CA . ILE A 1 93 ? 1.159 7.078 6.059 1 94.56 93 ILE A CA 1
ATOM 762 C C . ILE A 1 93 ? 0.323 7.711 7.168 1 94.56 93 ILE A C 1
ATOM 764 O O . ILE A 1 93 ? 0.858 8.398 8.047 1 94.56 93 ILE A O 1
ATOM 768 N N . PHE A 1 94 ? -0.972 7.52 7.035 1 95.69 94 PHE A N 1
ATOM 769 C CA . PHE A 1 94 ? -1.903 7.953 8.07 1 95.69 94 PHE A CA 1
ATOM 770 C C . PHE A 1 94 ? -2.285 6.785 8.977 1 95.69 94 PHE A C 1
ATOM 772 O O . PHE A 1 94 ? -2.477 5.664 8.5 1 95.69 94 PHE A O 1
ATOM 779 N N . VAL A 1 95 ? -2.408 7.082 10.281 1 94.12 95 VAL A N 1
ATOM 780 C CA . VAL A 1 95 ? -2.748 6.012 11.211 1 94.12 95 VAL A CA 1
ATOM 781 C C . VAL A 1 95 ? -3.861 6.473 12.148 1 94.12 95 VAL A C 1
ATOM 783 O O . VAL A 1 95 ? -4.02 7.668 12.398 1 94.12 95 VAL A O 1
ATOM 786 N N . SER A 1 96 ? -4.66 5.469 12.602 1 93.62 96 SER A N 1
ATOM 787 C CA . SER A 1 96 ? -5.668 5.766 13.617 1 93.62 96 SER A CA 1
ATOM 788 C C . SER A 1 96 ? -5.043 6.414 14.844 1 93.62 96 SER A C 1
ATOM 790 O O . SER A 1 96 ? -3.861 6.207 15.133 1 93.62 96 SER A O 1
ATOM 792 N N . ARG A 1 97 ? -5.863 7.141 15.609 1 92.94 97 ARG A N 1
ATOM 793 C CA . ARG A 1 97 ? -5.391 7.965 16.719 1 92.94 97 ARG A CA 1
ATOM 794 C C . ARG A 1 97 ? -4.84 7.105 17.844 1 92.94 97 ARG A C 1
ATOM 796 O O . ARG A 1 97 ? -3.975 7.547 18.609 1 92.94 97 ARG A O 1
ATOM 803 N N . ASP A 1 98 ? -5.25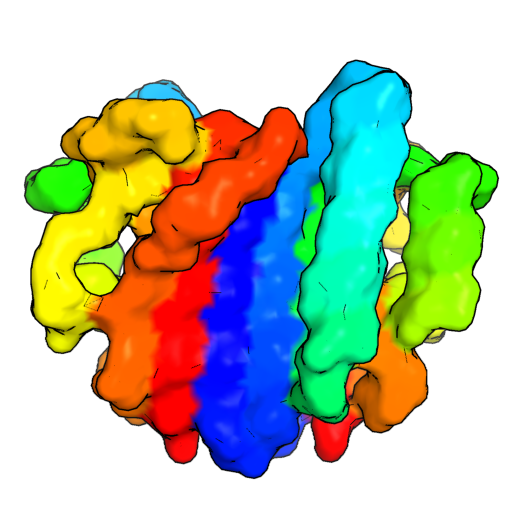4 5.898 17.906 1 89.94 98 ASP A N 1
ATOM 804 C CA . ASP A 1 98 ? -4.867 5.031 19.016 1 89.94 98 ASP A CA 1
ATOM 805 C C . ASP A 1 98 ? -3.549 4.316 18.734 1 89.94 98 ASP A C 1
ATOM 807 O O . ASP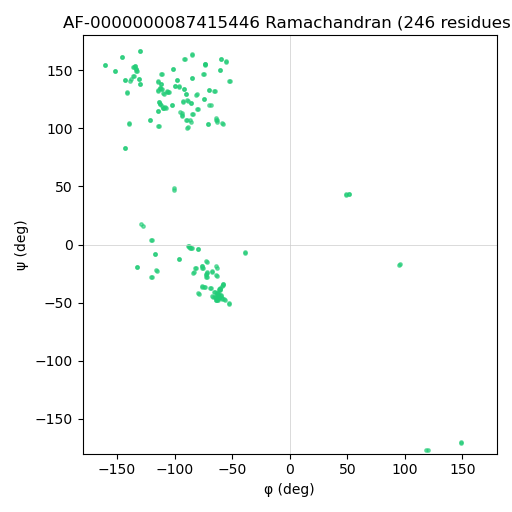 A 1 98 ? -3.021 3.6 19.578 1 89.94 98 ASP A O 1
ATOM 811 N N . ILE A 1 99 ? -3.008 4.539 17.562 1 89.12 99 ILE A N 1
ATOM 812 C CA . ILE A 1 99 ? -1.746 3.906 17.203 1 89.12 99 ILE A CA 1
ATOM 813 C C . ILE A 1 99 ? -0.581 4.816 17.578 1 89.12 99 ILE A C 1
ATOM 815 O O . ILE A 1 99 ? -0.605 6.016 17.297 1 89.12 99 ILE A O 1
ATOM 819 N N . CYS A 1 100 ? 0.439 4.207 18.219 1 89.75 100 CYS A N 1
ATOM 820 C CA . CYS A 1 100 ? 1.64 4.953 18.578 1 89.75 100 CYS A CA 1
ATOM 821 C C . CYS A 1 100 ? 2.674 4.898 17.469 1 89.75 100 CYS A C 1
ATOM 823 O O . CYS A 1 100 ? 3 3.822 16.969 1 89.75 100 CYS A O 1
ATOM 825 N N . ILE A 1 101 ? 3.168 6.094 17.109 1 90.75 101 ILE A N 1
ATOM 826 C CA . ILE A 1 101 ? 4.211 6.207 16.094 1 90.75 101 ILE A CA 1
ATOM 827 C C . ILE A 1 101 ? 5.582 6.234 16.766 1 90.75 101 ILE A C 1
ATOM 829 O O . ILE A 1 101 ? 5.93 7.203 17.453 1 90.75 101 ILE A O 1
ATOM 833 N N . ALA A 1 102 ? 6.332 5.195 16.562 1 88.25 102 ALA A N 1
ATOM 834 C CA . ALA A 1 102 ? 7.66 5.113 17.172 1 88.25 102 ALA A CA 1
ATOM 835 C C . ALA A 1 102 ? 8.68 5.926 16.375 1 88.25 102 ALA A C 1
ATOM 837 O O . ALA A 1 102 ? 9.539 6.598 16.953 1 88.25 102 ALA A O 1
ATOM 838 N N . SER A 1 103 ? 8.594 5.82 15.031 1 87.25 103 SER A N 1
ATOM 839 C CA . SER A 1 103 ? 9.484 6.582 14.156 1 87.25 103 SER A CA 1
ATOM 840 C C . SER A 1 103 ? 8.914 6.688 12.742 1 87.25 103 SER A C 1
ATOM 842 O O . SER A 1 103 ? 8.07 5.883 12.352 1 87.25 103 SER A O 1
ATOM 844 N N . ALA A 1 104 ? 9.289 7.695 12.031 1 89.75 104 ALA A N 1
ATOM 845 C CA . ALA A 1 104 ? 9.008 7.895 10.609 1 89.75 104 ALA A CA 1
ATOM 846 C C . ALA A 1 104 ? 10.211 8.516 9.898 1 89.75 104 ALA A C 1
ATOM 848 O O . ALA A 1 104 ? 10.805 9.477 10.383 1 89.75 104 ALA A O 1
ATOM 849 N N . GLU A 1 105 ? 10.578 7.895 8.758 1 87.81 105 GLU A N 1
ATOM 850 C CA . GLU A 1 105 ? 11.711 8.422 8.016 1 87.81 105 GLU A CA 1
ATOM 851 C C . GLU A 1 105 ? 11.586 8.109 6.523 1 87.81 105 GLU A C 1
ATOM 853 O O . GLU A 1 105 ? 10.977 7.109 6.145 1 87.81 105 GLU A O 1
ATOM 858 N N . VAL A 1 106 ? 12.117 8.969 5.723 1 88.62 106 VAL A N 1
ATOM 859 C CA . VAL A 1 106 ? 12.266 8.703 4.297 1 88.62 106 VAL A CA 1
ATOM 860 C C . VAL A 1 106 ? 13.602 8.016 4.035 1 88.62 106 VAL A C 1
ATOM 862 O O . VAL A 1 106 ? 14.656 8.508 4.457 1 88.62 106 VAL A O 1
ATOM 865 N N . ILE A 1 107 ? 13.5 6.918 3.432 1 83.69 107 ILE A N 1
ATOM 866 C CA . ILE A 1 107 ? 14.719 6.199 3.09 1 83.69 107 ILE A CA 1
ATOM 867 C C . ILE A 1 107 ? 15.336 6.793 1.822 1 83.69 107 ILE A C 1
ATOM 869 O O . ILE A 1 107 ? 14.719 6.766 0.755 1 83.69 107 ILE A O 1
ATOM 873 N N . LYS A 1 108 ? 16.547 7.367 1.896 1 78.81 108 LYS A N 1
ATOM 874 C CA . LYS A 1 108 ? 17.172 8.125 0.817 1 78.81 108 LYS A CA 1
ATOM 875 C C . LYS A 1 108 ? 17.953 7.203 -0.122 1 78.81 108 LYS A C 1
ATOM 877 O O . LYS A 1 108 ? 18.547 7.664 -1.093 1 78.81 108 LYS A O 1
ATOM 882 N N . LYS A 1 109 ? 18 5.883 0.153 1 68.75 109 LYS A N 1
ATOM 883 C CA . LYS A 1 109 ? 18.641 4.996 -0.823 1 68.75 109 LYS A CA 1
ATOM 884 C C . LYS A 1 109 ? 17.781 4.871 -2.082 1 68.75 109 LYS A C 1
ATOM 886 O O . LYS A 1 109 ? 16.625 4.445 -2.014 1 68.75 109 LYS A O 1
ATOM 891 N N . ILE A 1 110 ? 18.25 5.617 -3.178 1 58.31 110 ILE A N 1
ATOM 892 C CA . ILE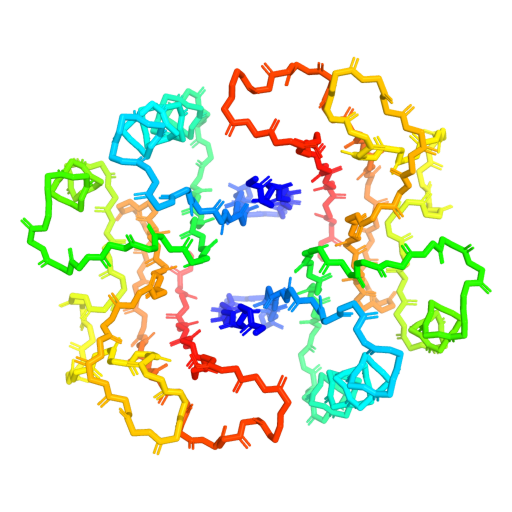 A 1 110 ? 17.516 5.742 -4.43 1 58.31 110 ILE A CA 1
ATOM 893 C C . ILE A 1 110 ? 17.266 4.355 -5.023 1 58.31 110 ILE A C 1
ATOM 895 O O . ILE A 1 110 ? 18.219 3.648 -5.371 1 58.31 110 ILE A O 1
ATOM 899 N N . PRO A 1 111 ? 15.984 3.943 -4.848 1 58.34 111 PRO A N 1
ATOM 900 C CA . PRO A 1 111 ? 15.773 2.75 -5.672 1 58.34 111 PRO A CA 1
ATOM 901 C C . PRO A 1 111 ? 15.914 3.035 -7.164 1 58.34 111 PRO A C 1
ATOM 903 O O . PRO A 1 111 ? 15.422 4.059 -7.648 1 58.34 111 PRO A O 1
ATOM 906 N N . SER A 1 112 ? 17.016 2.572 -7.809 1 58.81 112 SER A N 1
ATOM 907 C CA . SER A 1 112 ? 17.234 2.785 -9.234 1 58.81 112 SER A CA 1
ATOM 908 C C . SER A 1 112 ? 15.922 2.65 -10.016 1 58.81 112 SER A C 1
ATOM 910 O O . SER A 1 112 ? 15.781 3.201 -11.109 1 58.81 112 SER A O 1
ATOM 912 N N . ALA A 1 113 ? 14.852 2.232 -9.305 1 65.62 113 ALA A N 1
ATOM 913 C CA . ALA A 1 113 ? 13.727 1.864 -10.156 1 65.62 113 ALA A CA 1
ATOM 914 C C . ALA A 1 113 ? 12.445 2.553 -9.695 1 65.62 113 ALA A C 1
ATOM 916 O O . ALA A 1 113 ? 11.352 2.213 -10.148 1 65.62 113 ALA A O 1
ATOM 917 N N . SER A 1 114 ? 12.578 3.613 -8.875 1 75.25 114 SER A N 1
ATOM 918 C CA . SER A 1 114 ? 11.359 4.297 -8.461 1 75.25 114 SER A CA 1
ATOM 919 C C . SER A 1 114 ? 11.547 5.812 -8.469 1 75.25 114 SER A C 1
ATOM 921 O O . SER A 1 114 ? 12.625 6.312 -8.164 1 75.25 114 SER A O 1
ATOM 923 N N . ASP A 1 115 ? 10.477 6.52 -8.914 1 81.25 115 ASP A N 1
ATOM 924 C CA . ASP A 1 115 ? 10.555 7.977 -8.898 1 81.25 115 ASP A CA 1
ATOM 925 C C . ASP A 1 115 ? 10.172 8.531 -7.523 1 81.25 115 ASP A C 1
ATOM 927 O O . ASP A 1 115 ? 10.25 9.742 -7.293 1 81.25 115 ASP A O 1
ATOM 931 N N . HIS A 1 116 ? 9.805 7.762 -6.617 1 86.81 116 HIS A N 1
ATOM 932 C CA . HIS A 1 116 ? 9.562 8.133 -5.227 1 86.81 116 HIS A CA 1
ATOM 933 C C . HIS A 1 116 ? 10.602 7.5 -4.301 1 86.81 116 HIS A C 1
ATOM 935 O O . HIS A 1 116 ? 11.016 6.355 -4.512 1 86.81 116 HIS A O 1
ATOM 941 N N . LEU A 1 117 ? 10.914 8.258 -3.248 1 86.62 117 LEU A N 1
ATOM 942 C CA . LEU A 1 117 ? 11.641 7.656 -2.135 1 86.62 117 LEU A CA 1
ATOM 943 C C . LEU A 1 117 ? 10.68 6.969 -1.17 1 86.62 117 LEU A C 1
ATOM 945 O O . LEU A 1 117 ? 9.578 7.465 -0.925 1 86.62 117 LEU A O 1
ATOM 949 N N . PRO A 1 118 ? 11.07 5.848 -0.594 1 87.12 118 PRO A N 1
ATOM 950 C CA . PRO A 1 118 ? 10.188 5.137 0.331 1 87.12 118 PRO A CA 1
ATOM 951 C C . PRO A 1 118 ? 10 5.875 1.655 1 87.12 118 PRO A C 1
ATOM 953 O O . PRO A 1 118 ? 10.953 6.441 2.189 1 87.12 118 PRO A O 1
ATOM 956 N N . LEU A 1 119 ? 8.812 6.008 2.109 1 89.12 119 LEU A N 1
ATOM 957 C CA . LEU A 1 119 ? 8.492 6.441 3.465 1 89.12 119 LEU A CA 1
ATOM 958 C C . LEU A 1 119 ? 8.328 5.246 4.395 1 89.12 119 LEU A C 1
ATOM 960 O O . LEU A 1 119 ? 7.562 4.328 4.105 1 89.12 119 LEU A O 1
ATOM 964 N N . LYS A 1 120 ? 9.141 5.254 5.477 1 87.75 120 LYS A N 1
ATOM 965 C CA . LYS A 1 120 ? 9.109 4.164 6.449 1 87.75 120 LYS A CA 1
ATOM 966 C C . LYS A 1 120 ? 8.617 4.656 7.809 1 87.75 120 LYS A C 1
ATOM 968 O O . LYS A 1 120 ? 9.055 5.707 8.289 1 87.75 120 LYS A O 1
ATOM 973 N N . ALA A 1 121 ? 7.68 3.9 8.375 1 89.62 121 ALA A N 1
ATOM 974 C CA . ALA A 1 121 ? 7.215 4.207 9.727 1 89.62 121 ALA A CA 1
ATOM 975 C C . ALA A 1 121 ? 7.246 2.967 10.609 1 89.62 121 ALA A C 1
ATOM 977 O O . ALA A 1 121 ? 6.961 1.859 10.156 1 89.62 121 ALA A O 1
ATOM 978 N N . THR A 1 122 ? 7.699 3.18 11.836 1 87.5 122 THR A N 1
ATOM 979 C CA . THR A 1 122 ? 7.594 2.16 12.875 1 87.5 122 THR A CA 1
ATOM 980 C C . THR A 1 122 ? 6.445 2.471 13.828 1 87.5 122 THR A C 1
ATOM 982 O O . THR A 1 122 ? 6.395 3.553 14.414 1 87.5 122 THR A O 1
ATOM 985 N N . LEU A 1 123 ? 5.496 1.478 13.852 1 87.88 123 LEU A N 1
ATOM 986 C CA . LEU A 1 123 ? 4.281 1.691 14.633 1 87.88 123 LEU A CA 1
ATOM 987 C C . LEU A 1 123 ? 4.203 0.706 15.797 1 87.88 123 LEU A C 1
ATOM 989 O O . LEU A 1 123 ? 4.586 -0.459 15.656 1 87.88 123 LEU A O 1
ATOM 993 N N . GLN A 1 124 ? 3.77 1.198 16.891 1 83.25 124 GLN A N 1
ATOM 994 C CA . GLN A 1 124 ? 3.486 0.377 18.062 1 83.25 124 GLN A CA 1
ATOM 995 C C . GLN A 1 124 ? 1.983 0.284 18.312 1 83.25 124 GLN A C 1
ATOM 997 O O . GLN A 1 124 ? 1.31 1.306 18.453 1 83.25 124 GLN A O 1
ATOM 1002 N N . LEU A 1 125 ? 1.464 -0.972 18.219 1 77.56 125 LEU A N 1
ATOM 1003 C CA . LEU A 1 125 ? 0.024 -1.155 18.359 1 77.56 125 LEU A CA 1
ATOM 1004 C C . LEU A 1 125 ? -0.342 -1.46 19.812 1 77.56 125 LEU A C 1
ATOM 1006 O O . LEU A 1 125 ? 0.464 -2.025 20.547 1 77.56 125 LEU A O 1
ATOM 1010 N N . MET B 1 1 ? 7.285 4.074 -8.289 1 39.38 1 MET B N 1
ATOM 1011 C CA . MET B 1 1 ? 6.941 2.947 -7.426 1 39.38 1 MET B CA 1
ATOM 1012 C C . MET B 1 1 ? 6.672 3.412 -6 1 39.38 1 MET B C 1
ATOM 1014 O O . MET B 1 1 ? 7.457 4.18 -5.434 1 39.38 1 MET B O 1
ATOM 1018 N N . LEU B 1 2 ? 5.355 3.428 -5.684 1 42.88 2 LEU B N 1
ATOM 1019 C CA . LEU B 1 2 ? 4.961 3.734 -4.312 1 42.88 2 LEU B CA 1
ATOM 1020 C C . LEU B 1 2 ? 5.492 2.68 -3.348 1 42.88 2 LEU B C 1
ATOM 1022 O O . LEU B 1 2 ? 5.469 1.485 -3.652 1 42.88 2 LEU B O 1
ATOM 1026 N N . GLU B 1 3 ? 6.621 3.045 -2.52 1 48.66 3 GLU B N 1
ATOM 1027 C CA . GLU B 1 3 ? 7.051 2.092 -1.499 1 48.66 3 GLU B CA 1
ATOM 1028 C C . GLU B 1 3 ? 6.816 2.645 -0.096 1 48.66 3 GLU B C 1
ATOM 1030 O O . GLU B 1 3 ? 7.145 3.799 0.185 1 48.66 3 GLU B O 1
ATOM 1035 N N . SER B 1 4 ? 5.82 2.262 0.596 1 54.56 4 SER B N 1
ATOM 1036 C CA . SER B 1 4 ? 5.715 2.566 2.02 1 54.56 4 SER B CA 1
ATOM 1037 C C . SER B 1 4 ? 5.898 1.313 2.869 1 54.56 4 SER B C 1
ATOM 1039 O O . SER B 1 4 ? 5.492 0.221 2.467 1 54.56 4 SER B O 1
ATOM 1041 N N . HIS B 1 5 ? 6.844 1.487 3.902 1 56.22 5 HIS B N 1
ATOM 1042 C CA . HIS B 1 5 ? 7.121 0.396 4.828 1 56.22 5 HIS B CA 1
ATOM 1043 C C . HIS B 1 5 ? 6.531 0.677 6.207 1 56.22 5 HIS B C 1
ATOM 1045 O O . HIS B 1 5 ? 6.699 1.771 6.75 1 56.22 5 HIS B O 1
ATOM 1051 N N . VAL B 1 6 ? 5.605 -0.154 6.656 1 66.56 6 VAL B N 1
ATOM 1052 C CA . VAL B 1 6 ? 5.137 -0.06 8.031 1 66.56 6 VAL B CA 1
ATOM 1053 C C . VAL B 1 6 ? 5.629 -1.267 8.828 1 66.56 6 VAL B C 1
ATOM 1055 O O . VAL B 1 6 ? 5.512 -2.408 8.375 1 66.56 6 VAL B O 1
ATOM 1058 N N . GLN B 1 7 ? 6.465 -0.983 9.883 1 59.31 7 GLN B N 1
ATOM 1059 C CA . GLN B 1 7 ? 6.84 -2.016 10.844 1 59.31 7 GLN B CA 1
ATOM 1060 C C . GLN B 1 7 ? 5.91 -2.008 12.055 1 59.31 7 GLN B C 1
ATOM 1062 O O . GLN B 1 7 ? 5.77 -0.984 12.727 1 59.31 7 GLN B O 1
ATOM 1067 N N . LEU B 1 8 ? 5.184 -3.127 12.094 1 63.59 8 LEU B N 1
ATOM 1068 C CA . LEU B 1 8 ? 4.355 -3.299 13.281 1 63.59 8 LEU B CA 1
ATOM 1069 C C . LEU B 1 8 ? 5.137 -4 14.391 1 63.59 8 LEU B C 1
ATOM 1071 O O . LEU B 1 8 ? 5.531 -5.16 14.242 1 63.59 8 LEU B O 1
ATOM 1075 N N . CYS B 1 9 ? 5.668 -3.346 15.406 1 59.03 9 CYS B N 1
ATOM 1076 C CA . CYS B 1 9 ? 6.641 -3.74 16.422 1 59.03 9 CYS B CA 1
ATOM 1077 C C . CYS B 1 9 ? 6.207 -5.023 17.125 1 59.03 9 CYS B C 1
ATOM 1079 O O . CYS B 1 9 ? 7.023 -5.918 17.344 1 59.03 9 CYS B O 1
ATOM 1081 N N . GLU B 1 10 ? 4.992 -5.051 17.578 1 55.81 10 GLU B N 1
ATOM 1082 C CA . GLU B 1 10 ? 4.734 -6.223 18.422 1 55.81 10 GLU B CA 1
ATOM 1083 C C . GLU B 1 10 ? 4.852 -7.512 17.609 1 55.81 10 GLU B C 1
ATOM 1085 O O . GLU B 1 10 ? 5.098 -8.586 18.172 1 55.81 10 GLU B O 1
ATOM 1090 N N . ARG B 1 11 ? 4.773 -7.395 16.344 1 57.28 11 ARG B N 1
ATOM 1091 C CA . ARG B 1 11 ? 4.715 -8.633 15.57 1 57.28 11 ARG B CA 1
ATOM 1092 C C . ARG B 1 11 ? 5.883 -8.727 14.594 1 57.28 11 ARG B C 1
ATOM 1094 O O . ARG B 1 11 ? 6.066 -9.75 13.93 1 57.28 11 ARG B O 1
ATOM 1101 N N . LEU B 1 12 ? 6.738 -7.84 14.617 1 69.25 12 LEU B N 1
ATOM 1102 C CA . LEU B 1 12 ? 7.871 -7.812 13.695 1 69.25 12 LEU B CA 1
ATOM 1103 C C . LEU B 1 12 ? 7.402 -8.008 12.258 1 69.25 12 LEU B C 1
ATOM 1105 O O . LEU B 1 12 ? 7.926 -8.867 11.539 1 69.25 12 LEU B O 1
ATOM 1109 N N . LEU B 1 13 ? 6.309 -7.352 11.828 1 84.06 13 LEU B N 1
ATOM 1110 C CA . LEU B 1 13 ? 5.746 -7.453 10.484 1 84.06 13 LEU B CA 1
ATOM 1111 C C . LEU B 1 13 ? 6.055 -6.195 9.672 1 84.06 13 LEU B C 1
ATOM 1113 O O . LEU B 1 13 ? 5.902 -5.078 10.172 1 84.06 13 LEU B O 1
ATOM 1117 N N . LYS B 1 14 ? 6.543 -6.504 8.484 1 87.31 14 LYS B N 1
ATOM 1118 C CA . LYS B 1 14 ? 6.781 -5.402 7.559 1 87.31 14 LYS B CA 1
ATOM 1119 C C . LYS B 1 14 ? 5.734 -5.383 6.449 1 87.31 14 LYS B C 1
ATOM 1121 O O . LYS B 1 14 ? 5.371 -6.43 5.91 1 87.31 14 LYS B O 1
ATOM 1126 N N . VAL B 1 15 ? 5.188 -4.188 6.23 1 89.25 15 VAL B N 1
ATOM 1127 C CA . VAL B 1 15 ? 4.227 -4.004 5.148 1 89.25 15 VAL B CA 1
ATOM 1128 C C . VAL B 1 15 ? 4.82 -3.092 4.078 1 89.25 15 VAL B C 1
ATOM 1130 O O . VAL B 1 15 ? 5.234 -1.969 4.375 1 89.25 15 VAL B O 1
ATOM 1133 N N . TYR B 1 16 ? 4.891 -3.617 2.805 1 88.5 16 TYR B N 1
ATOM 1134 C CA . TYR B 1 16 ? 5.414 -2.877 1.663 1 88.5 16 TYR B CA 1
ATOM 1135 C C . TYR B 1 16 ? 4.312 -2.568 0.657 1 88.5 16 TYR B C 1
ATOM 1137 O O . TYR B 1 16 ? 3.469 -3.424 0.371 1 88.5 16 TYR B O 1
ATOM 1145 N N . VAL B 1 17 ? 4.289 -1.37 0.188 1 90.44 17 VAL B N 1
ATOM 1146 C CA . VAL B 1 17 ? 3.387 -0.974 -0.89 1 90.44 17 VAL B CA 1
ATOM 1147 C C . VAL B 1 17 ? 4.191 -0.676 -2.152 1 90.44 17 VAL B C 1
ATOM 1149 O O . VAL B 1 17 ? 5.191 0.048 -2.104 1 90.44 17 VAL B O 1
ATOM 1152 N N . VAL B 1 18 ? 3.684 -1.236 -3.264 1 88.19 18 VAL B N 1
ATOM 1153 C CA . VAL B 1 18 ? 4.461 -1.093 -4.492 1 88.19 18 VAL B CA 1
ATOM 1154 C C . VAL B 1 18 ? 3.539 -0.699 -5.641 1 88.19 18 VAL B C 1
ATOM 1156 O O . VAL B 1 18 ? 2.33 -0.942 -5.59 1 88.19 18 VAL B O 1
ATOM 1159 N N . HIS B 1 19 ? 3.988 -0.086 -6.57 1 88.38 19 HIS B N 1
ATOM 1160 C CA . HIS B 1 19 ? 3.404 0.21 -7.875 1 88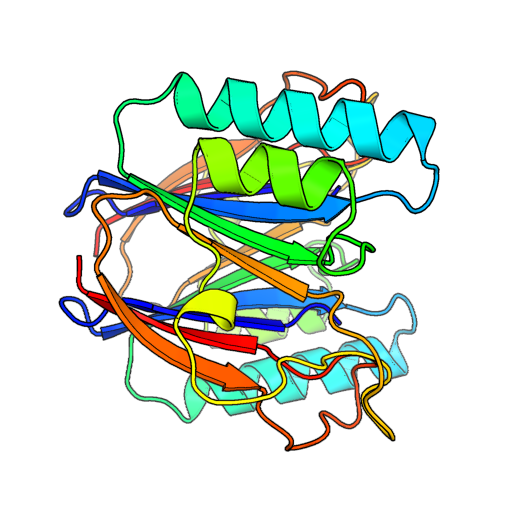.38 19 HIS B CA 1
ATOM 1161 C C . HIS B 1 19 ? 4.441 0.083 -8.984 1 88.38 19 HIS B C 1
ATOM 1163 O O . HIS B 1 19 ? 5.293 0.957 -9.148 1 88.38 19 HIS B O 1
ATOM 1169 N N . LEU B 1 20 ? 4.359 -1 -9.742 1 90.81 20 LEU B N 1
ATOM 1170 C CA . LEU B 1 20 ? 5.434 -1.33 -10.672 1 90.81 20 LEU B CA 1
ATOM 1171 C C . LEU B 1 20 ? 5.172 -0.725 -12.047 1 90.81 20 LEU B C 1
ATOM 1173 O O . LEU B 1 20 ? 4.023 -0.452 -12.398 1 90.81 20 LEU B O 1
ATOM 1177 N N . SER B 1 21 ? 6.215 -0.616 -12.758 1 89.25 21 SER B N 1
ATOM 1178 C CA . SER B 1 21 ? 6.188 -0.034 -14.102 1 89.25 21 SER B CA 1
ATOM 1179 C C . SER B 1 21 ? 5.551 -0.987 -15.102 1 89.25 21 SER B C 1
ATOM 1181 O O . SER B 1 21 ? 5.605 -2.207 -14.93 1 89.25 21 SER B O 1
ATOM 1183 N N . LEU B 1 22 ? 5.039 -0.387 -16.156 1 91.5 22 LEU B N 1
ATOM 1184 C CA . LEU B 1 22 ? 4.539 -1.166 -17.297 1 91.5 22 LEU B CA 1
ATOM 1185 C C . LEU B 1 22 ? 5.684 -1.583 -18.219 1 91.5 22 LEU B C 1
ATOM 1187 O O . LEU B 1 22 ? 5.523 -2.488 -19.031 1 91.5 22 LEU B O 1
ATOM 1191 N N . ASN B 1 23 ? 6.758 -0.89 -18.109 1 92.44 23 ASN B N 1
ATOM 1192 C CA . ASN B 1 23 ? 7.938 -1.232 -18.906 1 92.44 23 ASN B CA 1
ATOM 1193 C C . ASN B 1 23 ? 8.562 -2.543 -18.438 1 92.44 23 ASN B C 1
ATOM 1195 O O . ASN B 1 23 ? 9.016 -2.646 -17.297 1 92.44 23 ASN B O 1
ATOM 1199 N N . PRO B 1 24 ? 8.633 -3.543 -19.359 1 93.5 24 PRO B N 1
ATOM 1200 C CA . PRO B 1 24 ? 9.047 -4.879 -18.922 1 93.5 24 PRO B CA 1
ATOM 1201 C C . PRO B 1 24 ? 10.453 -4.887 -18.312 1 93.5 24 PRO B C 1
ATOM 1203 O O . PRO B 1 24 ? 10.719 -5.652 -17.391 1 93.5 24 PRO B O 1
ATOM 1206 N N . PHE B 1 25 ? 11.297 -4.078 -18.922 1 92.62 25 PHE B N 1
ATOM 1207 C CA . PHE B 1 25 ? 12.664 -4.039 -18.406 1 92.62 25 PHE B CA 1
ATOM 1208 C C . PHE B 1 25 ? 12.703 -3.426 -17.016 1 92.62 25 PHE B C 1
ATOM 1210 O O . PHE B 1 25 ? 13.312 -3.986 -16.109 1 92.62 25 PHE B O 1
ATOM 1217 N N . ILE B 1 26 ? 12.039 -2.369 -16.766 1 89.81 26 ILE B N 1
ATOM 1218 C CA . ILE B 1 26 ? 11.984 -1.695 -15.469 1 89.81 26 ILE B CA 1
ATOM 1219 C C . ILE B 1 26 ? 11.219 -2.559 -14.469 1 89.81 26 ILE B C 1
ATOM 1221 O O . ILE B 1 26 ? 11.602 -2.664 -13.305 1 89.81 26 ILE B O 1
ATOM 1225 N N . HIS B 1 27 ? 10.211 -3.193 -14.977 1 94.06 27 HIS B N 1
ATOM 1226 C CA . HIS B 1 27 ? 9.398 -4.082 -14.148 1 94.06 27 HIS B CA 1
ATOM 1227 C C . HIS B 1 27 ? 10.25 -5.195 -13.539 1 94.06 27 HIS B C 1
ATOM 1229 O O . HIS B 1 27 ? 10.164 -5.461 -12.344 1 94.06 27 HIS B O 1
ATOM 1235 N N . LYS B 1 28 ? 11.047 -5.785 -14.336 1 94.12 28 LYS B N 1
ATOM 1236 C CA . LYS B 1 28 ? 11.914 -6.863 -13.883 1 94.12 28 LYS B CA 1
ATOM 1237 C C . LYS B 1 28 ? 12.906 -6.363 -12.828 1 94.12 28 LYS B C 1
ATOM 1239 O O . LYS B 1 28 ? 13.117 -7.02 -11.805 1 94.12 28 LYS B O 1
ATOM 1244 N N . GLN B 1 29 ? 13.469 -5.234 -13.062 1 91.56 29 GLN B N 1
ATOM 1245 C CA . GLN B 1 29 ? 14.414 -4.656 -12.117 1 91.56 29 GLN B CA 1
ATOM 1246 C C . GLN B 1 29 ? 13.742 -4.352 -10.781 1 91.56 29 GLN B C 1
ATOM 1248 O O . GLN B 1 29 ? 14.312 -4.602 -9.719 1 91.56 29 GLN B O 1
ATOM 1253 N N . GLN B 1 30 ? 12.555 -3.84 -10.859 1 90.38 30 GLN B N 1
ATOM 1254 C CA . GLN B 1 30 ? 11.797 -3.518 -9.648 1 90.38 30 GLN B CA 1
ATOM 1255 C C . GLN B 1 30 ? 11.445 -4.781 -8.867 1 90.38 30 GLN B C 1
ATOM 1257 O O . GLN B 1 30 ? 11.578 -4.812 -7.645 1 90.38 30 GLN B O 1
ATOM 1262 N N . THR B 1 31 ? 11.07 -5.805 -9.57 1 94.69 31 THR B N 1
ATOM 1263 C CA . THR B 1 31 ? 10.742 -7.074 -8.938 1 94.69 31 THR B CA 1
ATOM 1264 C C . THR B 1 31 ? 11.961 -7.645 -8.211 1 94.69 31 THR B C 1
ATOM 1266 O O . THR B 1 31 ? 11.859 -8.047 -7.047 1 94.69 31 THR B O 1
ATOM 1269 N N . ASP B 1 32 ? 13.109 -7.598 -8.898 1 93.25 32 ASP B N 1
ATOM 1270 C CA . ASP B 1 32 ? 14.344 -8.102 -8.305 1 93.25 32 ASP B CA 1
ATOM 1271 C C . ASP B 1 32 ? 14.711 -7.312 -7.051 1 93.25 32 ASP B C 1
ATOM 1273 O O . ASP B 1 32 ? 15.102 -7.895 -6.039 1 93.25 32 ASP B O 1
ATOM 1277 N N . PHE B 1 33 ? 14.562 -6.117 -7.148 1 89 33 PHE B N 1
ATOM 1278 C CA . PHE B 1 33 ? 14.891 -5.242 -6.027 1 89 33 PHE B CA 1
ATOM 1279 C C . PHE B 1 33 ? 13.992 -5.543 -4.828 1 89 33 PHE B C 1
ATOM 1281 O O . PHE B 1 33 ? 14.469 -5.633 -3.695 1 89 33 PHE B O 1
ATOM 1288 N N . ILE B 1 34 ? 12.688 -5.68 -5.039 1 90.94 34 ILE B N 1
ATOM 1289 C CA . ILE B 1 34 ? 11.719 -5.957 -3.982 1 90.94 34 ILE B CA 1
ATOM 1290 C C . ILE B 1 34 ? 12.07 -7.273 -3.293 1 90.94 34 ILE B C 1
ATOM 1292 O O . ILE B 1 34 ? 12.109 -7.348 -2.062 1 90.94 34 ILE B O 1
ATOM 1296 N N . ILE B 1 35 ? 12.398 -8.266 -4.074 1 94.12 35 ILE B N 1
ATOM 1297 C CA . ILE B 1 35 ? 12.719 -9.578 -3.525 1 94.12 35 ILE B CA 1
ATOM 1298 C C . ILE B 1 35 ? 13.969 -9.477 -2.656 1 94.12 35 ILE B C 1
ATOM 1300 O O . ILE B 1 35 ? 13.984 -9.953 -1.518 1 94.12 35 ILE B O 1
ATOM 1304 N N . GLU B 1 36 ? 14.984 -8.828 -3.184 1 90.81 36 GLU B N 1
ATOM 1305 C CA . GLU B 1 36 ? 16.234 -8.688 -2.449 1 90.81 36 GLU B CA 1
ATOM 1306 C C . GLU B 1 36 ? 16.031 -7.918 -1.146 1 90.81 36 GLU B C 1
ATOM 1308 O O . GLU B 1 36 ? 16.531 -8.32 -0.094 1 90.81 36 GLU B O 1
ATOM 1313 N N . LYS B 1 37 ? 15.328 -6.883 -1.234 1 85.94 37 LYS B N 1
ATOM 1314 C CA . LYS B 1 37 ? 15.094 -6.031 -0.073 1 85.94 37 LYS B CA 1
ATOM 1315 C C . LYS B 1 37 ? 14.336 -6.785 1.017 1 85.94 37 LYS B C 1
ATOM 1317 O O . LYS B 1 37 ? 14.703 -6.73 2.189 1 85.94 37 LYS B O 1
ATOM 1322 N N . VAL B 1 38 ? 13.297 -7.488 0.663 1 89.81 38 VAL B N 1
ATOM 1323 C CA . VAL B 1 38 ? 12.43 -8.156 1.625 1 89.81 38 VAL B CA 1
ATOM 1324 C C . VAL B 1 38 ? 13.141 -9.383 2.199 1 89.81 38 VAL B C 1
ATOM 1326 O O . VAL B 1 38 ? 13.047 -9.648 3.398 1 89.81 38 VAL B O 1
ATOM 1329 N N . MET B 1 39 ? 13.875 -10.031 1.376 1 91.5 39 MET B N 1
ATOM 1330 C CA . MET B 1 39 ? 14.531 -11.266 1.802 1 91.5 39 MET B CA 1
ATOM 1331 C C . MET B 1 39 ? 15.727 -10.969 2.697 1 91.5 39 MET B C 1
ATOM 1333 O O . MET B 1 39 ? 16.188 -11.844 3.441 1 91.5 39 MET B O 1
ATOM 1337 N N . ASN B 1 40 ? 16.234 -9.742 2.607 1 87.25 40 ASN B N 1
ATOM 1338 C CA . ASN B 1 40 ? 17.375 -9.359 3.436 1 87.25 40 ASN B CA 1
ATOM 1339 C C . ASN B 1 40 ? 16.938 -9.008 4.855 1 87.25 40 ASN B C 1
ATOM 1341 O O . ASN B 1 40 ? 17.781 -8.719 5.711 1 87.25 40 ASN B O 1
ATOM 1345 N N . GLU B 1 41 ? 15.695 -9.016 5.094 1 81.12 41 GLU B N 1
ATOM 1346 C CA . GLU B 1 41 ? 15.164 -8.719 6.418 1 81.12 41 GLU B CA 1
ATOM 1347 C C . GLU B 1 41 ? 14.531 -9.953 7.055 1 81.12 41 GLU B C 1
ATOM 1349 O O . GLU B 1 41 ? 13.82 -10.711 6.387 1 81.12 41 GLU B O 1
ATOM 1354 N N . PRO B 1 42 ? 14.773 -10.172 8.352 1 80.44 42 PRO B N 1
ATOM 1355 C CA . PRO B 1 42 ? 14.297 -11.391 9.016 1 80.44 42 PRO B CA 1
ATOM 1356 C C . PRO B 1 42 ? 12.797 -11.344 9.328 1 80.44 42 PRO B C 1
ATOM 1358 O O . PRO B 1 42 ? 12.188 -12.375 9.586 1 80.44 42 PRO B O 1
ATOM 1361 N N . GLN B 1 43 ? 12.227 -10.258 9.336 1 85 43 GLN B N 1
ATOM 1362 C CA . GLN B 1 43 ? 10.828 -10.102 9.719 1 85 43 GLN B CA 1
ATOM 1363 C C . GLN B 1 43 ? 9.891 -10.602 8.625 1 85 43 GLN B C 1
ATOM 1365 O O . GLN B 1 43 ? 10.234 -10.555 7.438 1 85 43 GLN B O 1
ATOM 1370 N N . SER B 1 44 ? 8.719 -11.172 9.047 1 89.38 44 SER B N 1
ATOM 1371 C CA . SER B 1 44 ? 7.68 -11.508 8.078 1 89.38 44 SER B CA 1
ATOM 1372 C C . SER B 1 44 ? 7.195 -10.258 7.344 1 89.38 44 SER B C 1
ATOM 1374 O O . SER B 1 44 ? 7.234 -9.156 7.887 1 89.38 44 SER B O 1
ATOM 1376 N N . ALA B 1 45 ? 6.758 -10.492 6.074 1 91.12 45 ALA B N 1
ATOM 1377 C CA . ALA B 1 45 ? 6.438 -9.32 5.262 1 91.12 45 ALA B CA 1
ATOM 1378 C C . ALA B 1 45 ? 5.121 -9.523 4.512 1 91.12 45 ALA B C 1
ATOM 1380 O O . ALA B 1 45 ? 4.75 -10.648 4.191 1 91.12 45 ALA B O 1
ATOM 1381 N N . VAL B 1 46 ? 4.383 -8.469 4.348 1 92 46 VAL B N 1
ATOM 1382 C CA . VAL B 1 46 ? 3.27 -8.328 3.418 1 92 46 VAL B CA 1
ATOM 1383 C C . VAL B 1 46 ? 3.629 -7.312 2.332 1 92 46 VAL B C 1
ATOM 1385 O O . VAL B 1 46 ? 4.02 -6.184 2.635 1 92 46 VAL B O 1
ATOM 1388 N N . ILE B 1 47 ? 3.623 -7.707 1.029 1 93.31 47 ILE 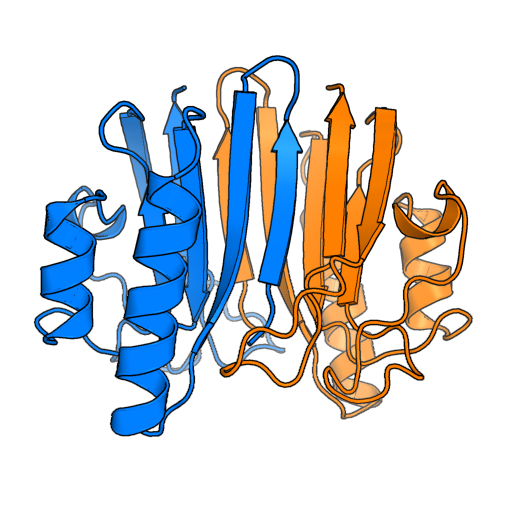B N 1
ATOM 1389 C CA . ILE B 1 47 ? 3.91 -6.844 -0.109 1 93.31 47 ILE B CA 1
ATOM 1390 C C . ILE B 1 47 ? 2.654 -6.684 -0.964 1 93.31 47 ILE B C 1
ATOM 1392 O O . ILE B 1 47 ? 2.145 -7.66 -1.519 1 93.31 47 ILE B O 1
ATOM 1396 N N . MET B 1 48 ? 2.152 -5.461 -1.017 1 92.81 48 MET B N 1
ATOM 1397 C CA . MET B 1 48 ? 0.882 -5.309 -1.719 1 92.81 48 MET B CA 1
ATOM 1398 C C . MET B 1 48 ? 0.911 -4.09 -2.637 1 92.81 48 MET B C 1
ATOM 1400 O O . MET B 1 48 ? 1.705 -3.17 -2.43 1 92.81 48 MET B O 1
ATOM 1404 N N . GLY B 1 49 ? 0.075 -4.207 -3.688 1 91.62 49 GLY B N 1
ATOM 1405 C CA . GLY B 1 49 ? -0.035 -3.086 -4.605 1 91.62 49 GLY B CA 1
ATOM 1406 C C . GLY B 1 49 ? -0.339 -3.51 -6.031 1 91.62 49 GLY B C 1
ATOM 1407 O O . GLY B 1 49 ? -0.789 -4.633 -6.266 1 91.62 49 GLY B O 1
ATOM 1408 N N . ASP B 1 50 ? -0.232 -2.502 -6.891 1 90.25 50 ASP B N 1
ATOM 1409 C CA . ASP B 1 50 ? -0.42 -2.715 -8.32 1 90.25 50 ASP B CA 1
ATOM 1410 C C . ASP B 1 50 ? 0.873 -3.191 -8.984 1 90.25 50 ASP B C 1
ATOM 1412 O O . ASP B 1 50 ? 1.825 -2.422 -9.117 1 90.25 50 ASP B O 1
ATOM 1416 N N . TRP B 1 51 ? 0.865 -4.422 -9.438 1 93.94 51 TRP B N 1
ATOM 1417 C CA . TRP B 1 51 ? 2.072 -5.027 -10 1 93.94 51 TRP B CA 1
ATOM 1418 C C . TRP B 1 51 ? 2.09 -4.902 -11.516 1 93.94 51 TRP B C 1
ATOM 1420 O O . TRP B 1 51 ? 3.102 -5.195 -12.156 1 93.94 51 TRP B O 1
ATOM 1430 N N . ASN B 1 52 ? 0.979 -4.535 -12.102 1 93.69 52 ASN B N 1
ATOM 1431 C CA . ASN B 1 52 ? 0.879 -4.375 -13.555 1 93.69 52 ASN B CA 1
ATOM 1432 C C . ASN B 1 52 ? 1.385 -5.613 -14.289 1 93.69 52 ASN B C 1
ATOM 1434 O O . ASN B 1 52 ? 2.152 -5.5 -15.242 1 93.69 52 ASN B O 1
ATOM 1438 N N . MET B 1 53 ? 0.992 -6.742 -13.797 1 95.12 53 MET B N 1
ATOM 1439 C CA . MET B 1 53 ? 1.331 -8.016 -14.438 1 95.12 53 MET B CA 1
ATOM 1440 C C . MET B 1 53 ? 0.2 -9.023 -14.273 1 95.12 53 MET B C 1
ATOM 1442 O O . MET B 1 53 ? -0.669 -8.852 -13.414 1 95.12 53 MET B O 1
ATOM 1446 N N . ARG B 1 54 ? 0.235 -10 -15.094 1 94 54 ARG B N 1
ATOM 1447 C CA . ARG B 1 54 ? -0.774 -11.047 -15 1 94 54 ARG B CA 1
ATOM 1448 C C . ARG B 1 54 ? -0.215 -12.289 -14.312 1 94 54 ARG B C 1
ATOM 1450 O O . ARG B 1 54 ? 0.998 -12.508 -14.312 1 94 54 ARG B O 1
ATOM 1457 N N . PRO B 1 55 ? -1.185 -13 -13.656 1 93.69 55 PRO B N 1
ATOM 1458 C CA . PRO B 1 55 ? -0.717 -14.297 -13.164 1 93.69 55 PRO B CA 1
ATOM 1459 C C . PRO B 1 55 ? -0.04 -15.133 -14.242 1 93.69 55 PRO B C 1
ATOM 1461 O O . PRO B 1 55 ? -0.47 -15.117 -15.398 1 93.69 55 PRO B O 1
ATOM 1464 N N . GLY B 1 56 ? 1.052 -15.844 -13.875 1 93.56 56 GLY B N 1
ATOM 1465 C CA . GLY B 1 56 ? 1.777 -16.656 -14.828 1 93.56 56 GLY B CA 1
ATOM 1466 C C . GLY B 1 56 ? 2.963 -15.953 -15.445 1 93.56 56 GLY B C 1
ATOM 1467 O O . GLY B 1 56 ? 3.828 -16.578 -16.062 1 93.56 56 GLY B O 1
ATOM 1468 N N . ALA B 1 57 ? 3.004 -14.609 -15.344 1 95.31 57 ALA B N 1
ATOM 1469 C CA . ALA B 1 57 ? 4.148 -13.844 -15.828 1 95.31 57 ALA B CA 1
ATOM 1470 C C . ALA B 1 57 ? 5.434 -14.258 -15.117 1 95.31 57 ALA B C 1
ATOM 1472 O O . ALA B 1 57 ? 5.383 -14.859 -14.039 1 95.31 57 ALA B O 1
ATOM 1473 N N . GLY B 1 58 ? 6.605 -13.961 -15.727 1 96.31 58 GLY B N 1
ATOM 1474 C CA . GLY B 1 58 ? 7.895 -14.305 -15.141 1 96.31 58 GLY B CA 1
ATOM 1475 C C . GLY B 1 58 ? 8.094 -13.727 -13.758 1 96.31 58 GLY B C 1
ATOM 1476 O O . GLY B 1 58 ? 8.523 -14.43 -12.844 1 96.31 58 GLY B O 1
ATOM 1477 N N . ALA B 1 59 ? 7.789 -12.484 -13.648 1 96.88 59 ALA B N 1
ATOM 1478 C CA . ALA B 1 59 ? 7.93 -11.82 -12.352 1 96.88 59 ALA B CA 1
ATOM 1479 C C . ALA B 1 59 ? 7.023 -12.469 -11.305 1 96.88 59 ALA B C 1
ATOM 1481 O O . ALA B 1 59 ? 7.41 -12.609 -10.148 1 96.88 59 ALA B O 1
ATOM 1482 N N . TRP B 1 60 ? 5.82 -12.852 -11.711 1 96.19 60 TRP B N 1
ATOM 1483 C CA . TRP B 1 60 ? 4.879 -13.516 -10.82 1 96.19 60 TRP B CA 1
ATOM 1484 C C . TRP B 1 60 ? 5.434 -14.852 -10.336 1 96.19 60 TRP B C 1
ATOM 1486 O O . TRP B 1 60 ? 5.434 -15.133 -9.133 1 96.19 60 TRP B O 1
ATOM 1496 N N . LYS B 1 61 ? 5.941 -15.648 -11.234 1 96.94 61 LYS B N 1
ATOM 1497 C CA . LYS B 1 61 ? 6.543 -16.938 -10.883 1 96.94 61 LYS B CA 1
ATOM 1498 C C . LYS B 1 61 ? 7.734 -16.75 -9.953 1 96.94 61 LYS B C 1
ATOM 1500 O O . LYS B 1 61 ? 7.934 -17.531 -9.023 1 96.94 61 LYS B O 1
ATOM 1505 N N . LYS B 1 62 ? 8.469 -15.719 -10.219 1 97.44 62 LYS B N 1
ATOM 1506 C CA . LYS B 1 62 ? 9.625 -15.43 -9.383 1 97.44 62 LYS B CA 1
ATOM 1507 C C . LYS B 1 62 ? 9.195 -15.078 -7.957 1 97.44 62 LYS B C 1
ATOM 1509 O O . LYS B 1 62 ? 9.789 -15.562 -6.988 1 97.44 62 LYS B O 1
ATOM 1514 N N . MET B 1 63 ? 8.211 -14.258 -7.863 1 96.94 63 MET B N 1
ATOM 1515 C CA . MET B 1 63 ? 7.691 -13.898 -6.543 1 96.94 63 MET B CA 1
ATOM 1516 C C . MET B 1 63 ? 7.227 -15.141 -5.785 1 96.94 63 MET B C 1
ATOM 1518 O O . MET B 1 63 ? 7.438 -15.242 -4.574 1 96.94 63 MET B O 1
ATOM 1522 N N . LEU B 1 64 ? 6.676 -16.156 -6.48 1 96.25 64 LEU B N 1
ATOM 1523 C CA . LEU B 1 64 ? 6.109 -17.344 -5.852 1 96.25 64 LEU B CA 1
ATOM 1524 C C . LEU B 1 64 ? 7.211 -18.25 -5.312 1 96.25 64 LEU B C 1
ATOM 1526 O O . LEU B 1 64 ? 6.945 -19.141 -4.516 1 96.25 64 LEU B O 1
ATOM 1530 N N . ARG B 1 65 ? 8.414 -18 -5.727 1 97 65 ARG B N 1
ATOM 1531 C CA . ARG B 1 65 ? 9.531 -18.766 -5.184 1 97 65 ARG B CA 1
ATOM 1532 C C . ARG B 1 65 ? 9.82 -18.375 -3.738 1 97 65 ARG B C 1
ATOM 1534 O O . ARG B 1 65 ? 10.359 -19.156 -2.965 1 97 65 ARG B O 1
ATOM 1541 N N . TYR B 1 66 ? 9.43 -17.156 -3.383 1 96.56 66 TYR B N 1
ATOM 1542 C CA . TYR B 1 66 ? 9.836 -16.625 -2.086 1 96.56 66 TYR B CA 1
ATOM 1543 C C . TYR B 1 66 ? 8.625 -16.312 -1.217 1 96.56 66 TYR B C 1
ATOM 1545 O O . TYR B 1 66 ? 8.711 -16.328 0.013 1 96.56 66 TYR B O 1
ATOM 1553 N N . PHE B 1 67 ? 7.516 -16 -1.873 1 96.69 67 PHE B N 1
ATOM 1554 C CA . PHE B 1 67 ? 6.328 -15.523 -1.169 1 96.69 67 PHE B CA 1
ATOM 1555 C C . PHE B 1 67 ? 5.09 -16.297 -1.612 1 96.69 67 PHE B C 1
ATOM 1557 O O . PHE B 1 67 ? 5.133 -17.047 -2.59 1 96.69 67 PHE B O 1
ATOM 1564 N N . LYS B 1 68 ? 3.973 -16.141 -0.813 1 95.62 68 LYS B N 1
ATOM 1565 C CA . LYS B 1 68 ? 2.662 -16.656 -1.196 1 95.62 68 LYS B CA 1
ATOM 1566 C C . LYS B 1 68 ? 1.782 -15.547 -1.769 1 95.62 68 LYS B C 1
ATOM 1568 O O . LYS B 1 68 ? 1.784 -14.422 -1.263 1 95.62 68 LYS B O 1
ATOM 1573 N N . ASP B 1 69 ? 1.106 -15.852 -2.848 1 96 69 ASP B N 1
ATOM 1574 C CA . ASP B 1 69 ? 0.05 -14.992 -3.375 1 96 69 ASP B CA 1
ATOM 1575 C C . ASP B 1 69 ? -1.287 -15.289 -2.699 1 96 69 ASP B C 1
ATOM 1577 O O . ASP B 1 69 ? -1.803 -16.406 -2.793 1 96 69 ASP B O 1
ATOM 1581 N N . VAL B 1 70 ? -1.894 -14.281 -2.072 1 93.81 70 VAL B N 1
ATOM 1582 C CA . VAL B 1 70 ? -3.113 -14.531 -1.312 1 93.81 70 VAL B CA 1
ATOM 1583 C C . VAL B 1 70 ? -4.223 -15.008 -2.252 1 93.81 70 VAL B C 1
ATOM 1585 O O . VAL B 1 70 ? -5.168 -15.664 -1.822 1 93.81 70 VAL B O 1
ATOM 1588 N N . CYS B 1 71 ? -4.109 -14.578 -3.572 1 91.62 71 CYS B N 1
ATOM 1589 C CA . CYS B 1 71 ? -5.125 -14.945 -4.551 1 91.62 71 CYS B CA 1
ATOM 1590 C C . CYS B 1 71 ? -5.023 -16.422 -4.922 1 91.62 71 CYS B C 1
ATOM 1592 O O . CYS B 1 71 ? -5.98 -17 -5.426 1 91.62 71 CYS B O 1
ATOM 1594 N N . ASP B 1 72 ? -3.846 -16.969 -4.789 1 83.38 72 ASP B N 1
ATOM 1595 C CA . ASP B 1 72 ? -3.666 -18.375 -5.078 1 83.38 72 ASP B CA 1
ATOM 1596 C C . ASP B 1 72 ? -4.312 -19.25 -4.004 1 83.38 72 ASP B C 1
ATOM 1598 O O . ASP B 1 72 ? -4.738 -20.375 -4.277 1 83.38 72 ASP B O 1
ATOM 1602 N N . ALA B 1 73 ? -4.387 -18.703 -2.781 1 68.38 73 ALA B N 1
ATOM 1603 C CA . ALA B 1 73 ? -4.988 -19.422 -1.653 1 68.38 73 ALA B CA 1
ATOM 1604 C C . ALA B 1 73 ? -6.508 -19.25 -1.65 1 68.38 73 ALA B C 1
ATOM 1606 O O . ALA B 1 73 ? -7.219 -20.031 -1.009 1 68.38 73 ALA B O 1
ATOM 1607 N N . GLY B 1 74 ? -6.969 -18.172 -2.26 1 62.97 74 GLY B N 1
ATOM 1608 C CA . GLY B 1 74 ? -8.383 -17.859 -2.174 1 62.97 74 GLY B CA 1
ATOM 1609 C C . GLY B 1 74 ? -9.227 -18.578 -3.211 1 62.97 74 GLY B C 1
ATOM 1610 O O . GLY B 1 74 ? -8.711 -19.406 -3.969 1 62.97 74 GLY B O 1
ATOM 1611 N N . LYS B 1 75 ? -10.562 -18.531 -2.877 1 64.12 75 LYS B N 1
ATOM 1612 C CA . LYS B 1 75 ? -11.578 -19.094 -3.754 1 64.12 75 LYS B CA 1
ATOM 1613 C C . LYS B 1 75 ? -12.023 -18.094 -4.805 1 64.12 75 LYS B C 1
ATOM 1615 O O . LYS B 1 75 ? -12.375 -16.953 -4.473 1 64.12 75 LYS B O 1
ATOM 1620 N N . GLY B 1 76 ? -11.594 -18.344 -6.043 1 68.25 76 GLY B N 1
ATOM 1621 C CA . GLY B 1 76 ? -12.203 -17.562 -7.117 1 68.25 76 GLY B CA 1
ATOM 1622 C C . GLY B 1 76 ? -11.203 -16.703 -7.863 1 68.25 76 GLY B C 1
ATOM 1623 O O . GLY B 1 76 ? -10.008 -16.734 -7.578 1 68.25 76 GLY B O 1
ATOM 1624 N N . MET B 1 77 ? -11.805 -15.922 -8.812 1 80.25 77 MET B N 1
ATOM 1625 C CA . MET B 1 77 ? -11.016 -15.039 -9.664 1 80.25 77 MET B CA 1
ATOM 1626 C C . MET B 1 77 ? -10.672 -13.742 -8.945 1 80.25 77 MET B C 1
ATOM 1628 O O . MET B 1 77 ? -11.523 -13.164 -8.258 1 80.25 77 MET B O 1
ATOM 1632 N N . CYS B 1 78 ? -9.422 -13.305 -8.906 1 90.69 78 CYS B N 1
ATOM 1633 C CA . CYS B 1 78 ? -8.961 -12.094 -8.25 1 90.69 78 CYS B CA 1
ATOM 1634 C C . CYS B 1 78 ? -8.75 -10.969 -9.258 1 90.69 78 CYS B C 1
ATOM 1636 O O . CYS B 1 78 ? -7.707 -10.312 -9.25 1 90.69 78 CYS B O 1
ATOM 1638 N N . TYR B 1 79 ? -9.828 -10.828 -10.148 1 90.62 79 TYR B N 1
ATOM 1639 C CA . TYR B 1 79 ? -9.75 -9.75 -11.133 1 90.62 79 TYR B CA 1
ATOM 1640 C C . TYR B 1 79 ? -10 -8.391 -10.477 1 90.62 79 TYR B C 1
ATOM 1642 O O . TYR B 1 79 ? -11.016 -8.195 -9.812 1 90.62 79 TYR B O 1
ATOM 1650 N N . THR B 1 80 ? -9.008 -7.484 -10.688 1 90.44 80 THR B N 1
ATOM 1651 C CA . THR B 1 80 ? -9.102 -6.195 -10.016 1 90.44 80 THR B CA 1
ATOM 1652 C C . THR B 1 80 ? -9.219 -5.062 -11.031 1 90.44 80 THR B C 1
ATOM 1654 O O . THR B 1 80 ? -9.555 -3.932 -10.672 1 90.44 80 THR B O 1
ATOM 1657 N N . PHE B 1 81 ? -9.055 -5.355 -12.312 1 90.25 81 PHE B N 1
ATOM 1658 C CA . PHE B 1 81 ? -9.008 -4.285 -13.305 1 90.25 81 PHE B CA 1
ATOM 1659 C C . PHE B 1 81 ? -9.703 -4.711 -14.594 1 90.25 81 PHE B C 1
ATOM 1661 O O . PHE B 1 81 ? -9.594 -5.863 -15.016 1 90.25 81 PHE B O 1
ATOM 1668 N N . PRO B 1 82 ? -10.492 -3.758 -15.312 1 88.94 82 PRO B N 1
ATOM 1669 C CA . PRO B 1 82 ? -10.984 -2.473 -14.805 1 88.94 82 PRO B CA 1
ATOM 1670 C C . PRO B 1 82 ? -12.125 -2.629 -13.812 1 88.94 82 PRO B C 1
ATOM 1672 O O . PRO B 1 82 ? -12.773 -3.68 -13.766 1 88.94 82 PRO B O 1
ATOM 1675 N N . SER B 1 83 ? -12.273 -1.596 -12.906 1 85.25 83 SER B N 1
ATOM 1676 C CA . SER B 1 83 ? -13.234 -1.703 -11.812 1 85.25 83 SER B CA 1
ATOM 1677 C C . SER B 1 83 ? -14.648 -1.943 -12.344 1 85.25 83 SER B C 1
ATOM 1679 O O . SER B 1 83 ? -15.43 -2.668 -11.727 1 85.25 83 SER B O 1
ATOM 1681 N N . PHE B 1 84 ? -14.977 -1.384 -13.469 1 84.31 84 PHE B N 1
ATOM 1682 C CA . PHE B 1 84 ? -16.344 -1.464 -13.969 1 84.31 84 PHE B CA 1
ATOM 1683 C C . PHE B 1 84 ? -16.625 -2.844 -14.555 1 84.31 84 PHE B C 1
ATOM 1685 O O . PHE B 1 84 ? -17.734 -3.359 -14.43 1 84.31 84 PHE B O 1
ATOM 1692 N N . ARG B 1 85 ? -15.727 -3.566 -15.219 1 87.69 85 ARG B N 1
ATOM 1693 C CA . ARG B 1 85 ? -15.789 -4.91 -15.781 1 87.69 85 ARG B CA 1
ATOM 1694 C C . ARG B 1 85 ? -14.453 -5.633 -15.625 1 87.69 85 ARG B C 1
ATOM 1696 O O . ARG B 1 85 ? -13.695 -5.773 -16.594 1 87.69 85 ARG B O 1
ATOM 1703 N N . PRO B 1 86 ? -14.328 -6.172 -14.438 1 87.5 86 PRO B N 1
ATOM 1704 C CA . PRO B 1 86 ? -13.008 -6.738 -14.141 1 87.5 86 PRO B CA 1
ATOM 1705 C C . PRO B 1 86 ? -12.664 -7.93 -15.031 1 87.5 86 PRO B C 1
ATOM 1707 O O . PRO B 1 86 ? -13.477 -8.844 -15.18 1 87.5 86 PRO B O 1
ATOM 1710 N N . ARG B 1 87 ? -11.43 -7.895 -15.602 1 91.25 87 ARG B N 1
ATOM 1711 C CA . ARG B 1 87 ? -10.977 -8.938 -16.516 1 91.25 87 ARG B CA 1
ATOM 1712 C C . ARG B 1 87 ? -9.57 -9.406 -16.156 1 91.25 87 ARG B C 1
ATOM 1714 O O . ARG B 1 87 ? -9.156 -10.508 -16.531 1 91.25 87 ARG B O 1
ATOM 1721 N N . PHE B 1 88 ? -8.891 -8.523 -15.375 1 92.75 88 PHE B N 1
ATOM 1722 C CA . PHE B 1 88 ? -7.48 -8.805 -15.141 1 92.75 88 PHE B CA 1
ATOM 1723 C C . PHE B 1 88 ? -7.148 -8.711 -13.656 1 92.75 88 PHE B C 1
ATOM 1725 O O . PHE B 1 88 ? -7.711 -7.875 -12.945 1 92.75 88 PHE B O 1
ATOM 1732 N N . GLN B 1 89 ? -6.285 -9.602 -13.211 1 93.19 89 GLN B N 1
ATOM 1733 C CA . GLN B 1 89 ? -5.641 -9.461 -11.906 1 93.19 89 GLN B CA 1
ATOM 1734 C C . GLN B 1 89 ? -4.344 -8.664 -12.023 1 93.19 89 GLN B C 1
ATOM 1736 O O . GLN B 1 89 ? -3.336 -9.18 -12.516 1 93.19 89 GLN B O 1
ATOM 1741 N N . LEU B 1 90 ? -4.406 -7.418 -11.531 1 93.5 90 LEU B N 1
ATOM 1742 C CA . LEU B 1 90 ? -3.211 -6.586 -11.594 1 93.5 90 LEU B CA 1
ATOM 1743 C C . LEU B 1 90 ? -2.709 -6.25 -10.195 1 93.5 90 LEU B C 1
ATOM 1745 O O . LEU B 1 90 ? -1.548 -5.875 -10.016 1 93.5 90 LEU B O 1
ATOM 1749 N N . ASP B 1 91 ? -3.602 -6.328 -9.258 1 92 91 ASP B N 1
ATOM 1750 C CA . ASP B 1 91 ? -3.258 -6.066 -7.867 1 92 91 ASP B CA 1
ATOM 1751 C C . ASP B 1 91 ? -2.961 -7.367 -7.125 1 92 91 ASP B C 1
ATOM 1753 O O . ASP B 1 91 ? -3.67 -8.367 -7.297 1 92 91 ASP B O 1
ATOM 1757 N N . TYR B 1 92 ? -1.889 -7.289 -6.34 1 94.06 92 TYR B N 1
ATOM 1758 C CA . TYR B 1 92 ? -1.469 -8.484 -5.621 1 94.06 92 TYR B CA 1
ATOM 1759 C C . TYR B 1 92 ? -1.177 -8.172 -4.16 1 94.06 92 TYR B C 1
ATOM 1761 O O . TYR B 1 92 ? -0.832 -7.035 -3.82 1 94.06 92 TYR B O 1
ATOM 1769 N N . ILE B 1 93 ? -1.403 -9.133 -3.328 1 94.44 93 ILE B N 1
ATOM 1770 C CA . ILE B 1 93 ? -0.894 -9.203 -1.962 1 94.44 93 ILE B CA 1
ATOM 1771 C C . ILE B 1 93 ? -0.058 -10.461 -1.785 1 94.44 93 ILE B C 1
ATOM 1773 O O . ILE B 1 93 ? -0.592 -11.578 -1.798 1 94.44 93 ILE B O 1
ATOM 1777 N N . PHE B 1 94 ? 1.238 -10.242 -1.71 1 95.62 94 PHE B N 1
ATOM 1778 C CA . PHE B 1 94 ? 2.17 -11.32 -1.418 1 95.62 94 PHE B CA 1
ATOM 1779 C C . PHE B 1 94 ? 2.545 -11.328 0.059 1 95.62 94 PHE B C 1
ATOM 1781 O O . PHE B 1 94 ? 2.734 -10.273 0.662 1 95.62 94 PHE B O 1
ATOM 1788 N N . VAL B 1 95 ? 2.662 -12.555 0.618 1 94.06 95 VAL B N 1
ATOM 1789 C CA . VAL B 1 95 ? 2.996 -12.633 2.037 1 94.06 95 VAL B CA 1
ATOM 1790 C C . VAL B 1 95 ? 4.105 -13.664 2.248 1 94.06 95 VAL B C 1
ATOM 1792 O O . VAL B 1 95 ? 4.266 -14.586 1.445 1 94.06 95 VAL B O 1
ATOM 1795 N N . SER B 1 96 ? 4.898 -13.414 3.32 1 93.44 96 SER B N 1
ATOM 1796 C CA . SER B 1 96 ? 5.906 -14.398 3.705 1 93.44 96 SER B CA 1
ATOM 1797 C C . SER B 1 96 ? 5.277 -15.766 3.934 1 93.44 96 SER B C 1
ATOM 1799 O O . SER B 1 96 ? 4.094 -15.867 4.266 1 93.44 96 SER B O 1
ATOM 1801 N N . ARG B 1 97 ? 6.098 -16.828 3.836 1 92.81 97 ARG B N 1
ATOM 1802 C CA . ARG B 1 97 ? 5.625 -18.203 3.848 1 92.81 97 ARG B CA 1
ATOM 1803 C C . ARG B 1 97 ? 5.062 -18.578 5.215 1 92.81 97 ARG B C 1
ATOM 1805 O O . ARG B 1 97 ? 4.199 -19.453 5.32 1 92.81 97 ARG B O 1
ATOM 1812 N N . ASP B 1 98 ? 5.469 -17.891 6.23 1 89.88 98 ASP B N 1
ATOM 1813 C CA . ASP B 1 98 ? 5.07 -18.25 7.59 1 89.88 98 ASP B CA 1
ATOM 1814 C C . ASP B 1 98 ? 3.754 -17.578 7.969 1 89.88 98 ASP B C 1
ATOM 1816 O O . ASP B 1 98 ? 3.217 -17.828 9.055 1 89.88 98 ASP B O 1
ATOM 1820 N N . ILE B 1 99 ? 3.213 -16.797 7.086 1 88.94 99 ILE B N 1
ATOM 1821 C CA . ILE B 1 99 ? 1.949 -16.125 7.355 1 88.94 99 ILE B CA 1
ATOM 1822 C C . ILE B 1 99 ? 0.787 -16.969 6.863 1 88.94 99 ILE B C 1
ATOM 1824 O O . ILE B 1 99 ? 0.816 -17.484 5.738 1 88.94 99 ILE B O 1
ATOM 1828 N N . CYS B 1 100 ? -0.24 -17.109 7.719 1 89.75 100 CYS B N 1
ATOM 1829 C CA . CYS B 1 100 ? -1.439 -17.844 7.344 1 89.75 100 CYS B CA 1
ATOM 1830 C C . CYS B 1 100 ? -2.471 -16.922 6.707 1 89.75 100 CYS B C 1
ATOM 1832 O O . CYS B 1 100 ? -2.797 -15.867 7.258 1 89.75 100 CYS B O 1
ATOM 1834 N N . ILE B 1 101 ? -2.965 -17.359 5.531 1 90.62 101 ILE B N 1
ATOM 1835 C CA . ILE B 1 101 ? -4.004 -16.625 4.82 1 90.62 101 ILE B CA 1
ATOM 1836 C C . ILE B 1 101 ? -5.379 -17.172 5.207 1 90.62 101 ILE B C 1
ATOM 1838 O O . ILE B 1 101 ? -5.727 -18.297 4.855 1 90.62 101 ILE B O 1
ATOM 1842 N N . ALA B 1 102 ? -6.129 -16.391 5.914 1 88.06 102 ALA B N 1
ATOM 1843 C CA . ALA B 1 102 ? -7.457 -16.812 6.34 1 88.06 102 ALA B CA 1
ATOM 1844 C C . ALA B 1 102 ? -8.469 -16.672 5.207 1 88.06 102 ALA B C 1
ATOM 1846 O O . ALA B 1 102 ? -9.336 -17.531 5.023 1 88.06 102 ALA B O 1
ATOM 1847 N N . SER B 1 103 ? -8.383 -15.547 4.469 1 87.25 103 SER B N 1
ATOM 1848 C CA . SER B 1 103 ? -9.266 -15.312 3.328 1 87.25 103 SER B CA 1
ATOM 1849 C C . SER B 1 103 ? -8.688 -14.258 2.389 1 87.25 103 SER B C 1
ATOM 1851 O O . SER B 1 103 ? -7.836 -13.461 2.789 1 87.25 103 SER B O 1
ATOM 1853 N N . ALA B 1 104 ? -9.055 -14.305 1.146 1 89.69 104 ALA B N 1
ATOM 1854 C CA . ALA B 1 104 ? -8.766 -13.305 0.127 1 89.69 104 ALA B CA 1
ATOM 1855 C C . ALA B 1 104 ? -9.961 -13.109 -0.805 1 89.69 104 ALA B C 1
ATOM 1857 O O . ALA B 1 104 ? -10.555 -14.078 -1.275 1 89.69 104 ALA B O 1
ATOM 1858 N N . GLU B 1 105 ? -10.32 -11.828 -0.997 1 87.81 105 GLU B N 1
ATOM 1859 C CA . GLU B 1 105 ? -11.453 -11.555 -1.879 1 87.81 105 GLU B CA 1
ATOM 1860 C C . GLU B 1 105 ? -11.32 -10.188 -2.533 1 87.81 105 GLU B C 1
ATOM 1862 O O . GLU B 1 105 ? -10.719 -9.273 -1.964 1 87.81 105 GLU B O 1
ATOM 1867 N N . VAL B 1 106 ? -11.844 -10.078 -3.723 1 88.75 106 VAL B N 1
ATOM 1868 C CA . VAL B 1 106 ? -11.992 -8.781 -4.379 1 88.75 106 VAL B CA 1
ATOM 1869 C C . VAL B 1 106 ? -13.328 -8.148 -3.996 1 88.75 106 VAL B C 1
ATOM 1871 O O . VAL B 1 106 ? -14.375 -8.781 -4.125 1 88.75 106 VAL B O 1
ATOM 1874 N N . ILE B 1 107 ? -13.219 -7.004 -3.484 1 83.5 107 ILE B N 1
ATOM 1875 C CA . ILE B 1 107 ? -14.445 -6.293 -3.127 1 83.5 107 ILE B CA 1
ATOM 1876 C C . ILE B 1 107 ? -15.055 -5.652 -4.371 1 83.5 107 ILE B C 1
ATOM 1878 O O . ILE B 1 107 ? -14.438 -4.785 -4.996 1 83.5 107 ILE B O 1
ATOM 1882 N N . LYS B 1 108 ? -16.266 -6.059 -4.793 1 79.06 108 LYS B N 1
ATOM 1883 C CA . LYS B 1 108 ? -16.891 -5.668 -6.051 1 79.06 108 LYS B CA 1
ATOM 1884 C C . LYS B 1 108 ? -17.656 -4.355 -5.902 1 79.06 108 LYS B C 1
ATOM 1886 O O . LYS B 1 108 ? -18.234 -3.852 -6.867 1 79.06 108 LYS B O 1
ATOM 1891 N N . LYS B 1 109 ? -17.703 -3.793 -4.688 1 68.44 109 LYS B N 1
ATOM 1892 C CA . LYS B 1 109 ? -18.328 -2.475 -4.582 1 68.44 109 LYS B CA 1
ATOM 1893 C C . LYS B 1 109 ? -17.453 -1.403 -5.23 1 68.44 109 LYS B C 1
ATOM 1895 O O . LYS B 1 109 ? -16.297 -1.208 -4.84 1 68.44 109 LYS B O 1
ATOM 1900 N N . ILE B 1 110 ? -17.906 -0.968 -6.488 1 58.47 110 ILE B N 1
ATOM 1901 C CA . ILE B 1 110 ? -17.156 -0.046 -7.332 1 58.47 110 ILE B CA 1
ATOM 1902 C C . ILE B 1 110 ? -16.922 1.269 -6.59 1 58.47 110 ILE B C 1
ATOM 1904 O O . ILE B 1 110 ? -17.875 1.97 -6.25 1 58.47 110 ILE B O 1
ATOM 1908 N N . PRO B 1 111 ? -15.656 1.394 -6.152 1 58.34 111 PRO B N 1
ATOM 1909 C CA . PRO B 1 111 ? -15.453 2.775 -5.707 1 58.34 111 PRO B CA 1
ATOM 1910 C C . PRO B 1 111 ? -15.578 3.783 -6.848 1 58.34 111 PRO B C 1
ATOM 1912 O O . PRO B 1 111 ? -15.086 3.535 -7.953 1 58.34 111 PRO B O 1
ATOM 1915 N N . SER B 1 112 ? -16.672 4.582 -6.871 1 58.94 112 SER B N 1
ATOM 1916 C CA . SER B 1 112 ? -16.875 5.59 -7.906 1 58.94 112 SER B CA 1
ATOM 1917 C C . SER B 1 112 ? -15.57 6.285 -8.266 1 58.94 112 SER B C 1
ATOM 1919 O O . SER B 1 112 ? -15.43 6.82 -9.367 1 58.94 112 SER B O 1
ATOM 1921 N N . ALA B 1 113 ? -14.539 5.98 -7.504 1 65.31 113 ALA B N 1
ATOM 1922 C CA . ALA B 1 113 ? -13.406 6.875 -7.723 1 65.31 113 ALA B CA 1
ATOM 1923 C C . ALA B 1 113 ? -12.133 6.09 -8.008 1 65.31 113 ALA B C 1
ATOM 1925 O O . ALA B 1 113 ? -11.039 6.66 -8.062 1 65.31 113 ALA B O 1
ATOM 1926 N N . SER B 1 114 ? -12.25 4.797 -8.336 1 75.31 114 SER B N 1
ATOM 1927 C CA . SER B 1 114 ? -11.031 4.047 -8.633 1 75.31 114 SER B CA 1
ATOM 1928 C C . SER B 1 114 ? -11.227 3.137 -9.844 1 75.31 114 SER B C 1
ATOM 1930 O O . SER B 1 114 ? -12.305 2.588 -10.047 1 75.31 114 SER B O 1
ATOM 1932 N N . ASP B 1 115 ? -10.156 3.039 -10.672 1 81.06 115 ASP B N 1
ATOM 1933 C CA . ASP B 1 115 ? -10.242 2.137 -11.82 1 81.06 115 ASP B CA 1
ATOM 1934 C C . ASP B 1 115 ? -9.859 0.712 -11.422 1 81.06 115 ASP B C 1
ATOM 1936 O O . ASP B 1 115 ? -9.938 -0.207 -12.242 1 81.06 115 ASP B O 1
ATOM 1940 N N . HIS B 1 116 ? -9.484 0.454 -10.266 1 86.75 116 HIS B N 1
ATOM 1941 C CA . HIS B 1 116 ? -9.25 -0.875 -9.711 1 86.75 116 HIS B CA 1
ATOM 1942 C C .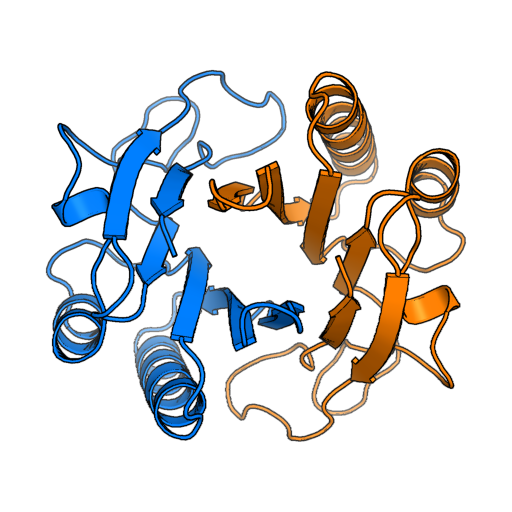 HIS B 1 116 ? -10.297 -1.225 -8.656 1 86.75 116 HIS B C 1
ATOM 1944 O O . HIS B 1 116 ? -10.703 -0.364 -7.875 1 86.75 116 HIS B O 1
ATOM 1950 N N . LEU B 1 117 ? -10.609 -2.518 -8.602 1 86.69 117 LEU B N 1
ATOM 1951 C CA . LEU B 1 117 ? -11.336 -3.035 -7.453 1 86.69 117 LEU B CA 1
ATOM 1952 C C . LEU B 1 117 ? -10.383 -3.379 -6.316 1 86.69 117 LEU B C 1
ATOM 1954 O O . LEU B 1 117 ? -9.281 -3.875 -6.555 1 86.69 117 LEU B O 1
ATOM 1958 N N . PRO B 1 118 ? -10.781 -3.154 -5.078 1 87.12 118 PRO B N 1
ATOM 1959 C CA . PRO B 1 118 ? -9.906 -3.459 -3.949 1 87.12 118 PRO B CA 1
ATOM 1960 C C . PRO B 1 118 ? -9.727 -4.957 -3.729 1 87.12 118 PRO B C 1
ATOM 1962 O O . PRO B 1 118 ? -10.68 -5.727 -3.861 1 87.12 118 PRO B O 1
ATOM 1965 N N . LEU B 1 119 ? -8.539 -5.398 -3.547 1 89.12 119 LEU B N 1
ATOM 1966 C CA . LEU B 1 119 ? -8.219 -6.738 -3.068 1 89.12 119 LEU B CA 1
ATOM 1967 C C . LEU B 1 119 ? -8.062 -6.75 -1.552 1 89.12 119 LEU B C 1
ATOM 1969 O O . LEU B 1 119 ? -7.293 -5.961 -0.997 1 89.12 119 LEU B O 1
ATOM 1973 N N . LYS B 1 120 ? -8.891 -7.613 -0.901 1 87.69 120 LYS B N 1
ATOM 1974 C CA . LYS B 1 120 ? -8.859 -7.719 0.555 1 87.69 120 LYS B CA 1
ATOM 1975 C C . LYS B 1 120 ? -8.375 -9.102 0.995 1 87.69 120 LYS B C 1
ATOM 1977 O O . LYS B 1 120 ? -8.812 -10.117 0.457 1 87.69 120 LYS B O 1
ATOM 1982 N N . ALA B 1 121 ? -7.438 -9.094 1.946 1 89.62 121 ALA B N 1
ATOM 1983 C CA . ALA B 1 121 ? -6.977 -10.359 2.525 1 89.62 121 ALA B CA 1
ATOM 1984 C C . ALA B 1 121 ? -7.012 -10.305 4.051 1 89.62 121 ALA B C 1
ATOM 1986 O O . ALA B 1 121 ? -6.723 -9.266 4.648 1 89.62 121 ALA B O 1
ATOM 1987 N N . THR B 1 122 ? -7.469 -11.398 4.633 1 87.38 122 THR B N 1
ATOM 1988 C CA . THR B 1 122 ? -7.367 -11.594 6.074 1 87.38 122 THR B CA 1
ATOM 1989 C C . THR B 1 122 ? -6.219 -12.547 6.41 1 87.38 122 THR B C 1
ATOM 1991 O O . THR B 1 122 ? -6.172 -13.672 5.91 1 87.38 122 THR B O 1
ATOM 1994 N N . LEU B 1 123 ? -5.27 -11.969 7.211 1 87.75 123 LEU B N 1
ATOM 1995 C CA . LEU B 1 123 ? -4.059 -12.719 7.52 1 87.75 123 LEU B CA 1
ATOM 1996 C C . LEU B 1 123 ? -3.986 -13.047 9.008 1 87.75 123 LEU B C 1
ATOM 1998 O O . LEU B 1 123 ? -4.371 -12.227 9.844 1 87.75 123 LEU B O 1
ATOM 2002 N N . GLN B 1 124 ? -3.549 -14.203 9.289 1 83.12 124 GLN B N 1
ATOM 2003 C CA . GLN B 1 124 ? -3.27 -14.633 10.656 1 83.12 124 GLN B CA 1
ATOM 2004 C C . GLN B 1 124 ? -1.769 -14.781 10.883 1 83.12 124 GLN B C 1
ATOM 2006 O O . GLN B 1 124 ? -1.094 -15.523 10.164 1 83.12 124 GLN B O 1
ATOM 2011 N N . LEU B 1 125 ? -1.263 -13.953 11.812 1 77.62 125 LEU B N 1
ATOM 2012 C CA . LEU B 1 125 ? 0.177 -13.961 12.055 1 77.62 125 LEU B CA 1
ATOM 2013 C C . LEU B 1 125 ? 0.536 -14.922 13.18 1 77.62 125 LEU B C 1
ATOM 2015 O O . LEU B 1 125 ? -0.277 -15.172 14.07 1 77.62 125 LEU B O 1
#

Sequence (250 aa):
MLESHVQLCERLLKVYVVHLSLNPFIHKQQTDFIIEKVMNEPQSAVIMGDWNMRPGAGAWKKMLRYFKDVCDAGKGMCYTFPSFRPRFQLDYIFVSRDICIASAEVIKKIPSASDHLPLKATLQLMLESHVQLCERLLKVYVVHLSLNPFIHKQQTDFIIEKVMNEPQSAVIMGDWNMRPGAGAWKKMLRYFKDVCDAGKGMCYTFPSFRPRFQLDYIFVSRDICIASAEVIKKIPSASDHLPLKATLQL

Radius of gyration: 16.56 Å; Cα contacts (8 Å, |Δi|>4): 593; chains: 2; bounding box: 37×41×38 Å

Nearest PDB structures (foldseek):
  3l1w-assembly2_D  TM=8.768E-01  e=7.594E-08  Enterococcus faecalis
  6bt2-assembly1_A  TM=7.194E-01  e=2.000E-05  Homo sapiens
  6mal-assembly1_A  TM=6.859E-01  e=2.900E-05  Homo sapiens
  5dv4-assembly1_A  TM=6.598E-01  e=1.205E-04  Homo sapiens
  5j3s-assembly1_A  TM=6.477E-01  e=3.209E-03  Homo sapiens

pLDDT: mean 85.15, std 12.68, range [39.38, 97.44]

Foldseek 3Di:
DDWDWDQDPVQREIETEDDFDLDPVRLVVVLVVVCVVQVVDPGKYKYWYFSNDAPPDPSNVVLVVFWDWLCVVADDDQFWAQLVDGDGNGITITIGPPKAWPHKDFDNPRPPPGRTTDIDTDIDD/DDWDWDQDPVQREIETEDDFDLDPVRLVVVLVVVCVVQVVDPGKYKYWYFSNDAPPDPSNVVLVVFWDWLCVVADDDQFWAQLVDGDGNGITITIGPPKAWPHKDFDNPRPPVGRTTDIDTDIDD